Protein AF-A0AAD0X8E2-F1 (afdb_monomer)

Organism: NCBI:txid1032070

Solvent-accessible surface area (backbone atoms only — not comparable to full-atom values): 20842 Å² total; per-residue (Å²): 85,70,69,44,52,28,61,78,68,72,48,53,72,68,55,50,52,53,39,52,76,66,65,36,66,71,56,52,50,50,66,72,77,45,52,50,66,48,47,44,40,28,74,73,72,74,46,43,68,71,60,51,51,51,51,49,51,51,52,48,51,54,53,52,43,53,49,51,55,55,49,56,40,54,74,48,60,63,47,76,86,70,51,80,61,56,69,46,52,42,50,53,25,52,52,56,30,49,56,72,70,42,81,67,76,64,68,92,57,102,79,68,95,74,67,101,60,82,71,74,78,54,52,68,56,54,51,49,54,50,49,50,54,54,50,50,56,51,64,34,65,73,49,37,52,50,52,51,48,51,50,49,55,50,53,52,50,54,52,50,52,49,49,54,53,45,65,76,72,51,62,77,80,68,44,61,61,60,77,66,65,70,90,78,84,57,61,73,60,51,53,54,50,50,55,50,50,54,53,53,50,48,52,51,48,51,52,53,36,44,66,55,51,52,66,63,71,68,58,49,70,67,46,51,53,50,51,49,53,32,63,78,51,71,23,48,75,30,62,74,56,86,37,72,66,44,32,47,54,29,48,31,38,43,42,53,59,48,70,61,72,48,85,85,71,46,96,48,104,43,74,56,55,59,36,52,52,58,43,52,54,39,70,78,36,63,92,71,69,43,73,68,60,53,47,49,31,35,53,40,60,71,51,49,56,53,51,53,50,48,50,57,50,52,54,51,30,56,75,69,75,47,88,74,56,71,70,57,49,50,56,32,64,75,31,67,72,51,34,53,52,51,52,52,54,51,55,51,52,53,52,52,55,50,51,52,55,52,52,52,65,73,76,107

Sequence (364 aa):
MKENIKKILDISDKTYYNWKNQNRPIIELLHKYFTDSEIEEFLQTGEIINFEATNYIKNNFMKINKNKYIQSFKSTSSSLRSIYEEYIKDFYFYFLSNLKNKKNFFSSTDYEYESNLIEKYDFNKALSDYIFKNQEKEFEKGNFDKRLLYLKEKLEKEHTNFIEFTDENFSNEDNAKSKTDNFNFNEKKEKQNLIKEIIEHSQKQFEHIYNHLSFIQYWDNDMYFFINYLIKTDFELFINSNNDELLYH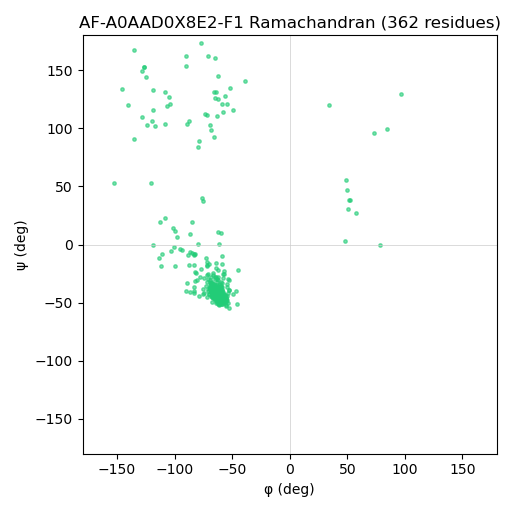AIGFLVYSNNNFKEEDILYDNKVSVVNEIYGYFSENKNEINKELIKEISLEFEKLDEFKNYKRISEYLKKINKELSKEEIYKIILEPKKLEKINKEIEEFERNKFGEKILENLIS

Radius of gyration: 31.62 Å; Cα contacts (8 Å, |Δi|>4): 230; chains: 1; bounding box: 94×58×85 Å

Foldseek 3Di:
DLVLLCVVVVHDPVVLVVCVVVVPVVNVCCVPPDDPVQSVCCVVPVDRVVVVVVVVVVVVLLVVLVVVVLVLQVVLPDFPVPDPPQLLVVLVLQVLLVCLVDPPCDDPDPDDPPDPDRPQDDPLVSLVVSLVVVLVVCVPPVNVVVVLVVVLVVVVVVLVVVLVVCVVPDDDPVNVVSVPDDDDDPSVVVSVVVNVVSVVVSVVSSVVSCSRPVCSVVDDVSNSVSSVVCSVVLNPCLLPVPDLSSVLVSLSNLLSNLPQDDCVNPPDNHSVVLSVLLSVVCVVVVVPRDSVVSNVCSNPVVVVVVVVLLVLLVVVCVVVVHDDDSVVSSVQVVDVVSSVVSVVVSVVVVVVVVVVVVVVVVVD

Secondary structure (DSSP, 8-state):
-HHHHHHHHT--HHHHHHHHHTT-HHHHHHHHH--HHHHHHHHHHSS-HHHHHHHHHHHHHHHHHHHHHHHHHHHTSS-GGG-S-HHHHHHHHHHHHHHHH-TTS--SSTT--S-SS-----HHHHHHHHHHHHHHHHHSHHHHHHHHHHHHHHHHHHHHHHHHHHHHHS-TTTHHHHTT------HHHHHHHHHHHHHHHHHHHHHHHHHHHGGGGG--HHHHHHHHHHHHTTTHHHHTTT-HHHHHHHHHHHHHHS----TTT-SSS-HHHHHHHHHHHHHH-GGG--HHHHHHHHH-THHHHHHHHHHHHHHHHHHTT----HHHHHHHHTSHHHHHHHHHHHHHHHHHHHHHHHHHHHH-

Structure (mmCIF, N/CA/C/O backbone):
data_AF-A0AAD0X8E2-F1
#
_entry.id   AF-A0AAD0X8E2-F1
#
loop_
_atom_site.group_PDB
_atom_site.id
_atom_site.type_symbol
_atom_site.label_atom_id
_atom_site.label_alt_id
_atom_site.label_comp_id
_atom_site.label_asym_id
_atom_site.label_entity_id
_atom_site.label_seq_id
_atom_site.pdbx_PDB_ins_code
_atom_site.Cartn_x
_atom_site.Cartn_y
_atom_site.Cartn_z
_atom_site.occupancy
_atom_site.B_iso_or_equiv
_atom_site.auth_seq_id
_atom_site.auth_comp_id
_atom_site.auth_asym_id
_atom_site.auth_atom_id
_atom_site.pdbx_PDB_model_num
ATOM 1 N N . MET A 1 1 ? -33.996 -1.695 36.736 1.00 85.38 1 MET A N 1
ATOM 2 C CA . MET A 1 1 ? -33.671 -0.908 35.525 1.00 85.38 1 MET A CA 1
ATOM 3 C C . MET A 1 1 ? -34.125 0.528 35.635 1.00 85.38 1 MET A C 1
ATOM 5 O O . MET A 1 1 ? -33.318 1.431 35.483 1.00 85.38 1 MET A O 1
ATOM 9 N N . LYS A 1 2 ? -35.402 0.767 35.961 1.00 92.69 2 LYS A N 1
ATOM 10 C CA . LYS A 1 2 ? -35.935 2.110 36.241 1.00 92.69 2 LYS A CA 1
ATOM 11 C C . LYS A 1 2 ? -35.051 2.947 37.177 1.00 92.69 2 LYS A C 1
ATOM 13 O O . LYS A 1 2 ? -34.734 4.076 36.828 1.00 92.69 2 LYS A O 1
ATOM 18 N N . GLU A 1 3 ? -34.663 2.414 38.337 1.00 93.94 3 GLU A N 1
ATOM 19 C CA . GLU A 1 3 ? -33.876 3.182 39.314 1.00 93.94 3 GLU A CA 1
ATOM 20 C C . GLU A 1 3 ? -32.482 3.544 38.799 1.00 93.94 3 GLU A C 1
ATOM 22 O O . GLU A 1 3 ? -32.038 4.672 38.985 1.00 93.94 3 GLU A O 1
ATOM 27 N N . ASN A 1 4 ? -31.828 2.640 38.074 1.00 95.31 4 ASN A N 1
ATOM 28 C CA . ASN A 1 4 ? -30.519 2.906 37.487 1.00 95.31 4 ASN A CA 1
ATOM 29 C C . ASN A 1 4 ? -30.617 3.901 36.314 1.00 95.31 4 ASN A C 1
ATOM 31 O O . ASN A 1 4 ? -29.830 4.838 36.240 1.00 95.31 4 ASN A O 1
ATOM 35 N N . ILE A 1 5 ? -31.660 3.819 35.478 1.00 94.44 5 ILE A N 1
ATOM 36 C CA . ILE A 1 5 ? -31.934 4.828 34.434 1.00 94.44 5 ILE A CA 1
ATOM 37 C C . ILE A 1 5 ? -32.225 6.209 35.041 1.00 94.44 5 ILE A C 1
ATOM 39 O O . ILE A 1 5 ? -31.816 7.233 34.501 1.00 94.44 5 ILE A O 1
ATOM 43 N N . LYS A 1 6 ? -32.936 6.273 36.168 1.00 95.56 6 LYS A N 1
ATOM 44 C CA . LYS A 1 6 ? -33.171 7.550 36.851 1.00 95.56 6 LYS A CA 1
ATOM 45 C C . LYS A 1 6 ? -31.876 8.179 37.343 1.00 95.56 6 LYS A C 1
ATOM 47 O O . LYS A 1 6 ? -31.720 9.384 37.200 1.00 95.56 6 LYS A O 1
ATOM 52 N N . LYS A 1 7 ? -30.975 7.368 37.903 1.00 94.88 7 LYS A N 1
ATOM 53 C CA . LYS A 1 7 ? -29.659 7.820 38.368 1.00 94.88 7 LYS A CA 1
ATOM 54 C C . LYS A 1 7 ? -28.787 8.296 37.207 1.00 94.88 7 LYS A C 1
ATOM 56 O O . LYS A 1 7 ? -28.197 9.359 37.316 1.00 94.88 7 LYS A O 1
ATOM 61 N N . ILE A 1 8 ? -28.748 7.558 36.092 1.00 94.44 8 ILE A N 1
ATOM 62 C CA . ILE A 1 8 ? -27.891 7.915 34.948 1.00 94.44 8 ILE A CA 1
ATOM 63 C C . ILE A 1 8 ? -28.361 9.187 34.229 1.00 94.44 8 ILE A C 1
ATOM 65 O O . ILE A 1 8 ? -27.545 9.935 33.705 1.00 94.44 8 ILE A O 1
ATOM 69 N N . LEU A 1 9 ? -29.674 9.443 34.210 1.00 94.00 9 LEU A N 1
ATOM 70 C CA . LEU A 1 9 ? -30.264 10.628 33.578 1.00 94.00 9 LEU A CA 1
ATOM 71 C C . LEU A 1 9 ? -30.508 11.784 34.559 1.00 94.00 9 LEU A C 1
ATOM 73 O O . LEU A 1 9 ? -30.970 12.836 34.126 1.00 94.00 9 LEU A O 1
ATOM 77 N N . ASP A 1 10 ? -30.252 11.574 35.852 1.00 94.62 10 ASP A N 1
ATOM 78 C CA . ASP A 1 10 ? -30.587 12.486 36.952 1.00 94.62 10 ASP A CA 1
ATOM 79 C C . ASP A 1 10 ? -32.048 12.986 36.907 1.00 94.62 10 ASP A C 1
ATOM 81 O O . ASP A 1 10 ? -32.352 14.178 36.837 1.00 94.62 10 ASP A O 1
ATOM 85 N N . ILE A 1 11 ? -33.000 12.042 36.887 1.00 96.19 11 ILE A N 1
ATOM 86 C CA . ILE A 1 11 ? -34.436 12.342 36.771 1.00 96.19 11 ILE A CA 1
ATOM 87 C C . ILE A 1 11 ? -35.296 11.714 37.872 1.00 96.19 11 ILE A C 1
ATOM 89 O O . ILE A 1 11 ? -35.030 10.634 38.401 1.00 96.19 11 ILE A O 1
ATOM 93 N N . SER A 1 12 ? -36.423 12.371 38.161 1.00 95.69 12 SER A N 1
ATOM 94 C CA . SER A 1 12 ? -37.443 11.859 39.082 1.00 95.69 12 SER A CA 1
ATOM 95 C C . SER A 1 12 ? -38.226 10.668 38.508 1.00 95.69 12 SER A C 1
ATOM 97 O O . SER A 1 12 ? -38.310 10.476 37.293 1.00 95.69 12 SER A O 1
ATOM 99 N N . ASP A 1 13 ? -38.907 9.917 39.381 1.00 94.25 13 ASP A N 1
ATOM 100 C CA . ASP A 1 13 ? -39.837 8.849 38.980 1.00 94.25 13 ASP A CA 1
ATOM 101 C C . ASP A 1 13 ? -40.909 9.332 38.011 1.00 94.25 13 ASP A C 1
ATOM 103 O O . ASP A 1 13 ? -41.197 8.690 37.001 1.00 94.25 13 ASP A O 1
ATOM 107 N N . LYS A 1 14 ? -41.482 10.498 38.312 1.00 95.31 14 LYS A N 1
ATOM 108 C CA . LYS A 1 14 ? -42.532 11.104 37.498 1.00 95.31 14 LYS A CA 1
ATOM 109 C C . LYS A 1 14 ? -42.013 11.424 36.099 1.00 95.31 14 LYS A C 1
ATOM 111 O O . LYS A 1 14 ? -42.693 11.149 35.114 1.00 95.31 14 LYS A O 1
ATOM 116 N N . THR A 1 15 ? -40.796 11.960 36.012 1.00 95.50 15 THR A N 1
ATOM 117 C CA . THR A 1 15 ? -40.138 12.254 34.736 1.00 95.50 15 THR A CA 1
ATOM 118 C C . THR A 1 15 ? -39.873 10.973 33.950 1.00 95.50 15 THR A C 1
ATOM 120 O O . THR A 1 15 ? -40.217 10.921 32.772 1.00 95.50 15 THR A O 1
ATOM 123 N N . TYR A 1 16 ? -39.359 9.921 34.597 1.00 96.50 16 TYR A N 1
ATOM 124 C CA . TYR A 1 16 ? -39.133 8.625 33.954 1.00 96.50 16 TYR A CA 1
ATOM 125 C C . TYR A 1 16 ? -40.420 8.051 33.346 1.00 96.50 16 TYR A C 1
ATOM 127 O O . TYR A 1 16 ? -40.430 7.695 32.169 1.00 96.50 16 TYR A O 1
ATOM 135 N N . TYR A 1 17 ? -41.520 7.993 34.107 1.00 95.75 17 TYR A N 1
ATOM 136 C CA . TYR A 1 17 ? -42.788 7.461 33.595 1.00 95.75 17 TYR A CA 1
ATOM 137 C C . TYR A 1 17 ? -43.373 8.325 32.480 1.00 95.75 17 TYR A C 1
ATOM 139 O O . TYR A 1 17 ? -43.839 7.785 31.481 1.00 95.75 17 TYR A O 1
ATOM 147 N N . ASN A 1 18 ? -43.296 9.653 32.599 1.00 95.94 18 ASN A N 1
ATOM 148 C CA . ASN A 1 18 ? -43.724 10.550 31.528 1.00 95.94 18 ASN A CA 1
ATOM 149 C C . ASN A 1 18 ? -42.919 10.313 30.247 1.00 95.94 18 ASN A C 1
ATOM 151 O O . ASN A 1 18 ? -43.501 10.209 29.173 1.00 95.94 18 ASN A O 1
ATOM 155 N N . TRP A 1 19 ? -41.593 10.200 30.347 1.00 96.56 19 TRP A N 1
ATOM 156 C CA . TRP A 1 19 ? -40.728 9.978 29.188 1.00 96.56 19 TRP A CA 1
ATOM 157 C C . TRP A 1 19 ? -40.913 8.592 28.581 1.00 96.56 19 TRP A C 1
ATOM 159 O O . TRP A 1 19 ? -40.909 8.459 27.359 1.00 96.56 19 TRP A O 1
ATOM 169 N N . LYS A 1 20 ? -41.130 7.579 29.422 1.00 94.19 20 LYS A N 1
ATOM 170 C CA . LYS A 1 20 ? -41.466 6.227 28.983 1.00 94.19 20 LYS A CA 1
ATOM 171 C C . LYS A 1 20 ? -42.802 6.202 28.236 1.00 94.19 20 LYS A C 1
ATOM 173 O O . LYS A 1 20 ? -42.860 5.653 27.148 1.00 94.19 20 LYS A O 1
ATOM 178 N N . ASN A 1 21 ? -43.842 6.848 28.766 1.00 95.00 21 ASN A N 1
ATOM 179 C CA . ASN A 1 21 ? -45.165 6.913 28.129 1.00 95.00 21 ASN A CA 1
ATOM 180 C C . ASN A 1 21 ? -45.165 7.748 26.839 1.00 95.00 21 ASN A C 1
ATOM 182 O O . ASN A 1 21 ? -45.975 7.515 25.950 1.00 95.00 21 ASN A O 1
ATOM 186 N N . GLN A 1 22 ? -44.258 8.721 26.739 1.00 95.19 22 GLN A N 1
ATOM 187 C CA . GLN A 1 22 ? -44.016 9.501 25.524 1.00 95.19 22 GLN A CA 1
ATOM 188 C C . GLN A 1 22 ? -43.137 8.766 24.499 1.00 95.19 22 GLN A C 1
ATOM 190 O O . GLN A 1 22 ? -42.832 9.357 23.467 1.00 95.19 22 GLN A O 1
ATOM 195 N N . ASN A 1 23 ? -42.693 7.532 24.776 1.00 92.31 23 ASN A N 1
ATOM 196 C CA . ASN A 1 23 ? -41.741 6.782 23.950 1.00 92.31 23 ASN A CA 1
ATOM 197 C C . ASN A 1 23 ? -40.501 7.610 23.588 1.00 92.31 23 ASN A C 1
ATOM 199 O O . ASN A 1 23 ? -40.092 7.689 22.430 1.00 92.31 23 ASN A O 1
ATOM 203 N N . ARG A 1 24 ? -39.909 8.295 24.575 1.00 93.38 24 ARG A N 1
ATOM 204 C CA . ARG A 1 24 ? -38.705 9.082 24.305 1.00 93.38 24 ARG A CA 1
ATOM 205 C C . ARG A 1 24 ? -37.554 8.160 23.885 1.00 93.38 24 ARG A C 1
ATOM 207 O O . ARG A 1 24 ? -37.251 7.231 24.640 1.00 93.38 24 ARG A O 1
ATOM 214 N N . PRO A 1 25 ? -36.843 8.467 22.780 1.00 96.00 25 PRO A N 1
ATOM 215 C CA . PRO A 1 25 ? -35.802 7.593 22.237 1.00 96.00 25 PRO A CA 1
ATOM 216 C C . PRO A 1 25 ? -34.718 7.205 23.242 1.00 96.00 25 PRO A C 1
ATOM 218 O O . PRO A 1 25 ? -34.230 6.085 23.212 1.00 96.00 25 PRO A O 1
ATOM 221 N N . ILE A 1 26 ? -34.368 8.098 24.173 1.00 94.31 26 ILE A N 1
ATOM 222 C CA . ILE A 1 26 ? -33.344 7.816 25.187 1.00 94.31 26 ILE A CA 1
ATOM 223 C C . ILE A 1 26 ? -33.760 6.707 26.165 1.00 94.31 26 ILE A C 1
ATOM 225 O O . ILE A 1 26 ? -32.934 5.889 26.554 1.00 94.31 26 ILE A O 1
ATOM 229 N N . ILE A 1 27 ? -35.043 6.644 26.540 1.00 94.62 27 ILE A N 1
ATOM 230 C CA . ILE A 1 27 ? -35.550 5.591 27.428 1.00 94.62 27 ILE A CA 1
ATOM 231 C C . ILE A 1 27 ? -35.560 4.261 26.677 1.00 94.62 27 ILE A C 1
ATOM 233 O O . ILE A 1 27 ? -35.142 3.246 27.226 1.00 94.62 27 ILE A O 1
ATOM 237 N N . GLU A 1 28 ? -36.000 4.273 25.420 1.00 93.38 28 GLU A N 1
ATOM 238 C CA . GLU A 1 28 ? -36.018 3.081 24.573 1.00 93.38 28 GLU A CA 1
ATOM 239 C C . GLU A 1 28 ? -34.605 2.551 24.295 1.00 93.38 28 GLU A C 1
ATOM 241 O O . GLU A 1 28 ? -34.368 1.357 24.447 1.00 93.38 28 GLU A O 1
ATOM 246 N N . LEU A 1 29 ? -33.651 3.434 23.984 1.00 95.25 29 LEU A N 1
ATOM 247 C CA . LEU A 1 29 ? -32.241 3.096 23.788 1.00 95.25 29 LEU A CA 1
ATOM 248 C C . LEU A 1 29 ? -31.662 2.387 25.017 1.00 95.25 29 LEU A C 1
ATOM 250 O O . LEU A 1 29 ? -31.057 1.326 24.873 1.00 95.25 29 LEU A O 1
ATOM 254 N N . LEU A 1 30 ? -31.890 2.934 26.217 1.00 95.00 30 LEU A N 1
ATOM 255 C CA . LEU A 1 30 ? -31.380 2.350 27.458 1.00 95.00 30 LEU A CA 1
ATOM 256 C C . LEU A 1 30 ? -31.988 0.971 27.736 1.00 95.00 30 LEU A C 1
ATOM 258 O O . LEU A 1 30 ? -31.253 0.062 28.090 1.00 95.00 30 LEU A O 1
ATOM 262 N N . HIS A 1 31 ? -33.297 0.788 27.529 1.00 92.06 31 HIS A N 1
ATOM 263 C CA . HIS A 1 31 ? -33.949 -0.523 27.697 1.00 92.06 31 HIS A CA 1
ATOM 264 C C . HIS A 1 31 ? -33.554 -1.551 26.636 1.00 92.06 31 HIS A C 1
ATOM 266 O O . HIS A 1 31 ? -33.590 -2.746 26.914 1.00 92.06 31 HIS A O 1
ATOM 272 N N . LYS A 1 32 ? -33.239 -1.110 25.415 1.00 93.75 32 LYS A N 1
ATOM 273 C CA . LYS A 1 32 ? -32.981 -2.004 24.281 1.00 93.75 32 LYS A CA 1
ATOM 274 C C . LYS A 1 32 ? -31.552 -2.537 24.246 1.00 93.75 32 LYS A C 1
ATOM 276 O O . LYS A 1 32 ? -31.359 -3.675 23.832 1.00 93.75 32 LYS A O 1
ATOM 281 N N . TYR A 1 33 ? -30.573 -1.718 24.627 1.00 92.19 33 TYR A N 1
ATOM 282 C CA . TYR A 1 33 ? -29.152 -2.035 24.433 1.00 92.19 33 TYR A CA 1
ATOM 283 C C . TYR A 1 33 ? -28.380 -2.311 25.719 1.00 92.19 33 TYR A C 1
ATOM 285 O O . TYR A 1 33 ? -27.234 -2.740 25.634 1.00 92.19 33 TYR A O 1
ATOM 293 N N . PHE A 1 34 ? -28.984 -2.082 26.882 1.00 93.56 34 PHE A N 1
ATOM 294 C CA . PHE A 1 34 ? -28.326 -2.295 28.164 1.00 93.56 34 PHE A CA 1
ATOM 295 C C . PHE A 1 34 ? -29.197 -3.161 29.060 1.00 93.56 34 PHE A C 1
ATOM 297 O O . PHE A 1 34 ? -30.425 -3.122 29.007 1.00 93.56 34 PHE A O 1
ATOM 304 N N . THR A 1 35 ? -28.559 -3.937 29.915 1.00 94.00 35 THR A N 1
ATOM 305 C CA . THR A 1 35 ? -29.206 -4.623 31.028 1.00 94.00 35 THR A CA 1
ATOM 306 C C . THR A 1 35 ? -29.189 -3.743 32.274 1.00 94.00 35 THR A C 1
ATOM 308 O O . THR A 1 35 ? -28.427 -2.784 32.388 1.00 94.00 35 THR A O 1
ATOM 311 N N . ASP A 1 36 ? -30.038 -4.065 33.249 1.00 93.31 36 ASP A N 1
ATOM 312 C CA . ASP A 1 36 ? -30.049 -3.345 34.525 1.00 93.31 36 ASP A CA 1
ATOM 313 C C . ASP A 1 36 ? -28.700 -3.406 35.252 1.00 93.31 36 ASP A C 1
ATOM 315 O O . ASP A 1 36 ? -28.261 -2.398 35.804 1.00 93.31 36 ASP A O 1
ATOM 319 N N . SER A 1 37 ? -28.044 -4.570 35.205 1.00 92.94 37 SER A N 1
ATOM 320 C CA . SER A 1 37 ? -26.725 -4.795 35.794 1.00 92.94 37 SER A CA 1
ATOM 321 C C . SER A 1 37 ? -25.637 -3.974 35.112 1.00 92.94 37 SER A C 1
ATOM 323 O O . SER A 1 37 ? -24.789 -3.440 35.807 1.00 92.94 37 SER A O 1
ATOM 325 N N . GLU A 1 38 ? -25.678 -3.812 33.787 1.00 92.81 38 GLU A N 1
ATOM 326 C CA . GLU A 1 38 ? -24.683 -3.008 33.057 1.00 92.81 38 GLU A CA 1
ATOM 327 C C . GLU A 1 38 ? -24.830 -1.510 33.359 1.00 92.81 38 GLU A C 1
ATOM 329 O O . GLU A 1 38 ? -23.838 -0.802 33.501 1.00 92.81 38 GLU A O 1
ATOM 334 N N . ILE A 1 39 ? -26.062 -1.008 33.519 1.00 94.44 39 ILE A N 1
ATOM 335 C CA . ILE A 1 39 ? -26.275 0.386 33.944 1.00 94.44 39 ILE A CA 1
ATOM 336 C C . ILE A 1 39 ? -25.813 0.574 35.395 1.00 94.44 39 ILE A C 1
ATOM 338 O O . ILE A 1 39 ? -25.222 1.600 35.725 1.00 94.44 39 ILE A O 1
ATOM 342 N N . GLU A 1 40 ? -26.079 -0.395 36.274 1.00 94.94 40 GLU A N 1
ATOM 343 C CA . GLU A 1 40 ? -25.600 -0.354 37.658 1.00 94.94 40 GLU A CA 1
ATOM 344 C C . GLU A 1 40 ? -24.072 -0.358 37.739 1.00 94.94 40 GLU A C 1
ATOM 346 O O . GLU A 1 40 ? -23.489 0.456 38.451 1.00 94.94 40 GLU A O 1
ATOM 351 N N . GLU A 1 41 ? -23.437 -1.238 36.977 1.00 93.44 41 GLU A N 1
ATOM 352 C CA . GLU A 1 41 ? -21.991 -1.355 36.866 1.00 93.44 41 GLU A CA 1
ATOM 353 C C . GLU A 1 41 ? -21.356 -0.054 36.365 1.00 93.44 41 GLU A C 1
ATOM 355 O O . GLU A 1 41 ? -20.426 0.452 36.997 1.00 93.44 41 GLU A O 1
ATOM 360 N N . PHE A 1 42 ? -21.914 0.543 35.307 1.00 94.38 42 PHE A N 1
ATOM 361 C CA . PHE A 1 42 ? -21.456 1.830 34.786 1.00 94.38 42 PHE A CA 1
ATOM 362 C C . PHE A 1 42 ? -21.575 2.948 35.824 1.00 94.38 42 PHE A C 1
ATOM 364 O O . PHE A 1 42 ? -20.662 3.754 35.981 1.00 94.38 42 PHE A O 1
ATOM 371 N N . LEU A 1 43 ? -22.674 2.988 36.583 1.00 93.38 43 LEU A N 1
ATOM 372 C CA . LEU A 1 43 ? -22.857 3.969 37.657 1.00 93.38 43 LEU A CA 1
ATOM 373 C C . LEU A 1 43 ? -21.854 3.791 38.808 1.00 93.38 43 LEU A C 1
ATOM 375 O O . LEU A 1 43 ? -21.540 4.769 39.484 1.00 93.38 43 LEU A O 1
ATOM 379 N N . GLN A 1 44 ? -21.388 2.566 39.062 1.00 94.25 44 GLN A N 1
ATOM 380 C CA . GLN A 1 44 ? -20.448 2.261 40.146 1.00 94.25 44 GLN A CA 1
ATOM 381 C C . GLN A 1 44 ? -18.985 2.451 39.739 1.00 94.25 44 GLN A C 1
ATOM 383 O O . GLN A 1 44 ? -18.185 2.936 40.538 1.00 94.25 44 GLN A O 1
ATOM 388 N N . THR A 1 45 ? -18.631 2.041 38.523 1.00 91.19 45 THR A N 1
ATOM 389 C CA . THR A 1 45 ? -17.235 1.916 38.079 1.00 91.19 45 THR A CA 1
ATOM 390 C C . THR A 1 45 ? -16.847 2.936 37.012 1.00 91.19 45 THR A C 1
ATOM 392 O O . THR A 1 45 ? -15.664 3.198 36.827 1.00 91.19 45 THR A O 1
ATOM 395 N N . GLY A 1 46 ? -17.827 3.541 36.334 1.00 89.00 46 GLY A N 1
ATOM 396 C CA . GLY A 1 46 ? -17.612 4.347 35.132 1.00 89.00 46 GLY A CA 1
ATOM 397 C C . GLY A 1 46 ? -17.405 3.521 33.857 1.00 89.00 46 GLY A C 1
ATOM 398 O O . GLY A 1 46 ? -17.241 4.105 32.789 1.00 89.00 46 GLY A O 1
ATOM 399 N N . GLU A 1 47 ? -17.435 2.189 33.946 1.00 87.31 47 GLU A N 1
ATOM 400 C CA . GLU A 1 47 ? -17.158 1.253 32.854 1.00 87.31 47 GLU A CA 1
ATOM 401 C C . GLU A 1 47 ? -18.205 0.127 32.822 1.00 87.31 47 GLU A C 1
ATOM 403 O O . GLU A 1 47 ? -19.003 -0.038 33.743 1.00 87.31 47 GLU A O 1
ATOM 408 N N . ILE A 1 48 ? -18.228 -0.648 31.736 1.00 88.38 48 ILE A N 1
ATOM 409 C CA . ILE A 1 48 ? -19.047 -1.863 31.625 1.00 88.38 48 ILE A CA 1
ATOM 410 C C . ILE A 1 48 ? -18.116 -2.991 31.187 1.00 88.38 48 ILE A C 1
ATOM 412 O O . ILE A 1 48 ? -17.665 -3.003 30.037 1.00 88.38 48 ILE A O 1
ATOM 416 N N . ILE A 1 49 ? -17.837 -3.952 32.073 1.00 82.88 49 ILE A N 1
ATOM 417 C CA . ILE A 1 49 ? -16.822 -5.000 31.882 1.00 82.88 49 ILE A CA 1
ATOM 418 C C . ILE A 1 49 ? -17.047 -5.774 30.585 1.00 82.88 49 ILE A C 1
ATOM 420 O O . ILE A 1 49 ? -16.077 -6.118 29.920 1.00 82.88 49 ILE A O 1
ATOM 424 N N . ASN A 1 50 ? -18.292 -6.029 30.173 1.00 78.25 50 ASN A N 1
ATOM 425 C CA . ASN A 1 50 ? -18.564 -6.716 28.905 1.00 78.25 50 ASN A CA 1
ATOM 426 C C . ASN A 1 50 ? -18.084 -5.915 27.681 1.00 78.25 50 ASN A C 1
ATOM 428 O O . ASN A 1 50 ? -17.507 -6.488 26.748 1.00 78.25 50 ASN A O 1
ATOM 432 N N . PHE A 1 51 ? -18.290 -4.595 27.676 1.00 80.19 51 PHE A N 1
ATOM 433 C CA . PHE A 1 51 ? -17.793 -3.732 26.603 1.00 80.19 51 PHE A CA 1
ATOM 434 C C . PHE A 1 51 ? -16.272 -3.593 26.673 1.00 80.19 51 PHE A C 1
ATOM 436 O O . PHE A 1 51 ? -15.611 -3.703 25.637 1.00 80.19 51 PHE A O 1
ATOM 443 N N . GLU A 1 52 ? -15.705 -3.478 27.874 1.00 79.88 52 GLU A N 1
ATOM 444 C CA . GLU A 1 52 ? -14.253 -3.428 28.064 1.00 79.88 52 GLU A CA 1
ATOM 445 C C . GLU A 1 52 ? -13.565 -4.733 27.651 1.00 79.88 52 GLU A C 1
ATOM 447 O O . GLU A 1 52 ? -12.566 -4.715 26.933 1.00 79.88 52 GLU A O 1
ATOM 452 N N . ALA A 1 53 ? -14.138 -5.885 27.998 1.00 77.19 53 ALA A N 1
ATOM 453 C CA . ALA A 1 53 ? -13.656 -7.197 27.583 1.00 77.19 53 ALA A CA 1
ATOM 454 C C . ALA A 1 53 ? -13.719 -7.359 26.058 1.00 77.19 53 ALA A C 1
ATOM 456 O O . ALA A 1 53 ? -12.777 -7.866 25.449 1.00 77.19 53 ALA A O 1
ATOM 457 N N . THR A 1 54 ? -14.787 -6.879 25.417 1.00 76.81 54 THR A N 1
ATOM 458 C CA . THR A 1 54 ? -14.923 -6.917 23.953 1.00 76.81 54 THR A CA 1
ATOM 459 C C . THR A 1 54 ? -13.876 -6.032 23.271 1.00 76.81 54 THR A C 1
ATOM 461 O O . THR A 1 54 ? -13.206 -6.470 22.330 1.00 76.81 54 THR A O 1
ATOM 464 N N . ASN A 1 55 ? -13.672 -4.810 23.773 1.00 79.56 55 ASN A N 1
ATOM 465 C CA . ASN A 1 55 ? -12.624 -3.906 23.298 1.00 79.56 55 ASN A CA 1
ATOM 466 C C . ASN A 1 55 ? -11.233 -4.511 23.501 1.00 79.56 55 ASN A C 1
ATOM 468 O O . ASN A 1 55 ? -10.400 -4.473 22.594 1.00 79.56 55 ASN A O 1
ATOM 472 N N . TYR A 1 56 ? -10.995 -5.126 24.657 1.00 79.00 56 TYR A N 1
ATOM 473 C CA . TYR A 1 56 ? -9.755 -5.818 24.977 1.00 79.00 56 TYR A CA 1
ATOM 474 C C . TYR A 1 56 ? -9.479 -6.971 24.007 1.00 79.00 56 TYR A C 1
ATOM 476 O O . TYR A 1 56 ? -8.381 -7.053 23.455 1.00 79.00 56 TYR A O 1
ATOM 484 N N . ILE A 1 57 ? -10.475 -7.818 23.722 1.00 80.75 57 ILE A N 1
ATOM 485 C CA . ILE A 1 57 ? -10.359 -8.919 22.753 1.00 80.75 57 ILE A CA 1
ATOM 486 C C . ILE A 1 57 ? -10.035 -8.374 21.361 1.00 80.75 57 ILE A C 1
ATOM 488 O O . ILE A 1 57 ? -9.093 -8.850 20.726 1.00 80.75 57 ILE A O 1
ATOM 492 N N . LYS A 1 58 ? -10.758 -7.346 20.897 1.00 83.56 58 LYS A N 1
ATOM 493 C CA . LYS A 1 58 ? -10.512 -6.720 19.590 1.00 83.56 58 LYS A CA 1
ATOM 494 C C . LYS A 1 58 ? -9.106 -6.125 19.509 1.00 83.56 58 LYS A C 1
ATOM 496 O O . LYS A 1 58 ? -8.387 -6.379 18.545 1.00 83.56 58 LYS A O 1
ATOM 501 N N . ASN A 1 59 ? -8.683 -5.378 20.525 1.00 85.25 59 ASN A N 1
ATOM 502 C CA . ASN A 1 59 ? -7.357 -4.766 20.578 1.00 85.25 59 ASN A CA 1
ATOM 503 C C . ASN A 1 59 ? -6.247 -5.821 20.616 1.00 85.25 59 ASN A C 1
ATOM 505 O O . ASN A 1 59 ? -5.245 -5.689 19.908 1.00 85.25 59 ASN A O 1
ATOM 509 N N . ASN A 1 60 ? -6.438 -6.900 21.377 1.00 88.50 60 ASN A N 1
ATOM 510 C CA . ASN A 1 60 ? -5.519 -8.031 21.397 1.00 88.50 60 ASN A CA 1
ATOM 511 C C . ASN A 1 60 ? -5.444 -8.729 20.041 1.00 88.50 60 ASN A C 1
ATOM 513 O O . ASN A 1 60 ? -4.339 -8.967 19.557 1.00 88.50 60 ASN A O 1
ATOM 517 N N . PHE A 1 61 ? -6.583 -8.997 19.399 1.00 90.81 61 PHE A N 1
ATOM 518 C CA . PHE A 1 61 ? -6.633 -9.565 18.053 1.00 90.81 61 PHE A CA 1
ATOM 519 C C . PHE A 1 61 ? -5.857 -8.695 17.055 1.00 90.81 61 PHE A C 1
ATOM 521 O O . PHE A 1 61 ? -4.986 -9.197 16.343 1.00 90.81 61 PHE A O 1
ATOM 528 N N . MET A 1 62 ? -6.100 -7.378 17.050 1.00 91.56 62 MET A N 1
ATOM 529 C CA . MET A 1 62 ? -5.391 -6.440 16.172 1.00 91.56 62 MET A CA 1
ATOM 530 C C . MET A 1 62 ? -3.887 -6.428 16.448 1.00 91.56 62 MET A C 1
ATOM 532 O O . MET A 1 62 ? -3.084 -6.471 15.519 1.00 91.56 62 MET A O 1
ATOM 536 N N . LYS A 1 63 ? -3.481 -6.403 17.722 1.00 91.75 63 LYS A N 1
ATOM 537 C CA . LYS A 1 63 ? -2.069 -6.384 18.123 1.00 91.75 63 LYS A CA 1
ATOM 538 C C . LYS A 1 63 ? -1.344 -7.675 17.739 1.00 91.75 63 LYS A C 1
ATOM 540 O O . LYS A 1 63 ? -0.239 -7.610 17.202 1.00 91.75 63 LYS A O 1
ATOM 545 N N . ILE A 1 64 ? -1.949 -8.832 18.006 1.00 94.00 64 ILE A N 1
ATOM 546 C CA . ILE A 1 64 ? -1.374 -10.146 17.693 1.00 94.00 64 ILE A CA 1
ATOM 547 C C . ILE A 1 64 ? -1.198 -10.289 16.183 1.00 94.00 64 ILE A C 1
ATOM 549 O O . ILE A 1 64 ? -0.093 -10.589 15.732 1.00 94.00 64 ILE A O 1
ATOM 553 N N . ASN A 1 65 ? -2.242 -10.018 15.398 1.00 94.75 65 ASN A N 1
ATOM 554 C CA . ASN A 1 65 ? -2.178 -10.204 13.949 1.00 94.75 65 ASN A CA 1
ATOM 555 C C . ASN A 1 65 ? -1.305 -9.150 13.254 1.00 94.75 65 ASN A C 1
ATOM 557 O O . ASN A 1 65 ? -0.566 -9.492 12.336 1.00 94.75 65 ASN A O 1
ATOM 561 N N . LYS A 1 66 ? -1.246 -7.911 13.761 1.00 94.44 66 LYS A N 1
ATOM 562 C CA . LYS A 1 66 ? -0.239 -6.924 13.332 1.00 94.44 66 LYS A CA 1
ATOM 563 C C . LYS A 1 66 ? 1.189 -7.432 13.551 1.00 94.44 66 LYS A C 1
ATOM 565 O O . LYS A 1 66 ? 2.040 -7.269 12.681 1.00 94.44 66 LYS A O 1
ATOM 570 N N . ASN A 1 67 ? 1.468 -8.052 14.696 1.00 92.25 67 ASN A N 1
ATOM 571 C CA . ASN A 1 67 ? 2.793 -8.607 14.970 1.00 92.25 67 ASN A CA 1
ATOM 572 C C . ASN A 1 67 ? 3.101 -9.813 14.077 1.00 92.25 67 ASN A C 1
ATOM 574 O O . ASN A 1 67 ? 4.196 -9.861 13.520 1.00 92.25 67 ASN A O 1
ATOM 578 N N . LYS A 1 68 ? 2.144 -10.738 13.900 1.00 92.81 68 LYS A N 1
ATOM 579 C CA . LYS A 1 68 ? 2.268 -11.866 12.961 1.00 92.81 68 LYS A CA 1
ATOM 580 C C . LYS A 1 68 ? 2.585 -11.365 11.550 1.00 92.81 68 LYS A C 1
ATOM 582 O O . LYS A 1 68 ? 3.562 -11.811 10.961 1.00 92.81 68 LYS A O 1
ATOM 587 N N . TYR A 1 69 ? 1.827 -10.379 11.064 1.00 93.06 69 TYR A N 1
ATOM 588 C CA . TYR A 1 69 ? 2.037 -9.739 9.767 1.00 93.06 69 TYR A CA 1
ATOM 589 C C . TYR A 1 69 ? 3.477 -9.241 9.599 1.00 93.06 69 TYR A C 1
ATOM 591 O O . TYR A 1 69 ? 4.163 -9.638 8.664 1.00 93.06 69 TYR A O 1
ATOM 599 N N . ILE A 1 70 ? 3.972 -8.417 10.532 1.00 90.50 70 ILE A N 1
ATOM 600 C CA . ILE A 1 70 ? 5.339 -7.868 10.473 1.00 90.50 70 ILE A CA 1
ATOM 601 C C . ILE A 1 70 ? 6.386 -8.985 10.529 1.00 90.50 70 ILE A C 1
ATOM 603 O O . ILE A 1 70 ? 7.411 -8.916 9.852 1.00 90.50 70 ILE A O 1
ATOM 607 N N . GLN A 1 71 ? 6.158 -10.003 11.361 1.00 89.06 71 GLN A N 1
ATOM 608 C CA . GLN A 1 71 ? 7.068 -11.139 11.488 1.00 89.06 71 GLN A CA 1
ATOM 609 C C . GLN A 1 71 ? 7.174 -11.935 10.189 1.00 89.06 71 GLN A C 1
ATOM 611 O O . GLN A 1 71 ? 8.276 -12.379 9.869 1.00 89.06 71 GLN A O 1
ATOM 616 N N . SER A 1 72 ? 6.089 -12.049 9.415 1.00 88.69 72 SER A N 1
ATOM 617 C CA . SER A 1 72 ? 6.126 -12.704 8.107 1.00 88.69 72 SER A CA 1
ATOM 618 C C . SER A 1 72 ? 7.179 -12.073 7.187 1.00 88.69 72 SER A C 1
ATOM 620 O O . SER A 1 72 ? 8.033 -12.792 6.677 1.00 88.69 72 SER A O 1
ATOM 622 N N . PHE A 1 73 ? 7.233 -10.738 7.097 1.00 86.25 73 PHE A N 1
ATOM 623 C CA . PHE A 1 73 ? 8.246 -10.025 6.297 1.00 86.25 73 PHE A CA 1
ATOM 624 C C . PHE A 1 73 ? 9.657 -10.088 6.888 1.00 86.25 73 PHE A C 1
ATOM 626 O O . PHE A 1 73 ? 10.638 -10.038 6.160 1.00 86.25 73 PHE A O 1
ATOM 633 N N . LYS A 1 74 ? 9.807 -10.195 8.213 1.00 79.25 74 LYS A N 1
ATOM 634 C CA . LYS A 1 74 ? 11.141 -10.302 8.832 1.00 79.25 74 LYS A CA 1
ATOM 635 C C . LYS A 1 74 ? 11.808 -11.654 8.579 1.00 79.25 74 LYS A C 1
ATOM 637 O O . LYS A 1 74 ? 13.032 -11.732 8.619 1.00 79.25 74 LYS A O 1
ATOM 642 N N . SER A 1 75 ? 11.018 -12.704 8.363 1.00 68.06 75 SER A N 1
ATOM 643 C CA . SER A 1 75 ? 11.511 -14.078 8.232 1.00 68.06 75 SER A CA 1
ATOM 644 C C . SER A 1 75 ? 12.150 -14.398 6.873 1.00 68.06 75 SER A C 1
ATOM 646 O O . SER A 1 75 ? 12.961 -15.317 6.803 1.00 68.06 75 SER A O 1
ATOM 648 N N . THR A 1 76 ? 11.846 -13.632 5.819 1.00 62.03 76 THR A N 1
ATOM 649 C CA . THR A 1 76 ? 12.227 -13.942 4.426 1.00 62.03 76 THR A CA 1
ATOM 650 C C . THR A 1 76 ? 13.242 -12.981 3.801 1.00 62.03 76 THR A C 1
ATOM 652 O O . THR A 1 76 ? 13.407 -13.018 2.585 1.00 62.03 76 THR A O 1
ATOM 655 N N . SER A 1 77 ? 13.982 -12.217 4.620 1.00 54.16 77 SER A N 1
ATOM 656 C CA . SER A 1 77 ? 14.816 -11.032 4.308 1.00 54.16 77 SER A CA 1
ATOM 657 C C . SER A 1 77 ? 14.081 -9.709 4.571 1.00 54.16 77 SER A C 1
ATOM 659 O O . SER A 1 77 ? 12.917 -9.545 4.233 1.00 54.16 77 SER A O 1
ATOM 661 N N . SER A 1 78 ? 14.745 -8.821 5.320 1.00 66.44 78 SER A N 1
ATOM 662 C CA . SER A 1 78 ? 14.224 -7.595 5.950 1.00 66.44 78 SER A CA 1
ATOM 663 C C . SER A 1 78 ? 13.223 -6.811 5.099 1.00 66.44 78 SER A C 1
ATOM 665 O O . SER A 1 78 ? 13.480 -6.648 3.919 1.00 66.44 78 SER A O 1
ATOM 667 N N . SER A 1 79 ? 12.175 -6.274 5.745 1.00 81.56 79 SER A N 1
ATOM 668 C CA . SER A 1 79 ? 11.267 -5.180 5.328 1.00 81.56 79 SER A CA 1
ATOM 669 C C . SER A 1 79 ? 10.958 -5.081 3.818 1.00 81.56 79 SER A C 1
ATOM 671 O O . SER A 1 79 ? 11.847 -4.837 3.009 1.00 81.56 79 SER A O 1
ATOM 673 N N . LEU A 1 80 ? 9.686 -5.185 3.419 1.00 90.12 80 LEU A N 1
ATOM 674 C CA . LEU A 1 80 ? 9.244 -4.979 2.035 1.00 90.12 80 LEU A CA 1
ATOM 675 C C . LEU A 1 80 ? 9.861 -3.712 1.427 1.00 90.12 80 LEU A C 1
ATOM 677 O O . LEU A 1 80 ? 10.297 -3.727 0.278 1.00 90.12 80 LEU A O 1
ATOM 681 N N . ARG A 1 81 ? 9.962 -2.631 2.209 1.00 88.94 81 ARG A N 1
ATOM 682 C CA . ARG A 1 81 ? 10.581 -1.372 1.773 1.00 88.94 81 ARG A CA 1
ATOM 683 C C . ARG A 1 81 ? 12.044 -1.528 1.341 1.00 88.94 81 ARG A C 1
ATOM 685 O O . ARG A 1 81 ? 12.460 -0.868 0.389 1.00 88.94 81 ARG A O 1
ATOM 692 N N . SER A 1 82 ? 12.817 -2.388 2.006 1.00 87.69 82 SER A N 1
ATOM 693 C CA . SER A 1 82 ? 14.244 -2.607 1.720 1.00 87.69 82 SER A CA 1
ATOM 694 C C . SER A 1 82 ? 14.537 -3.577 0.578 1.00 87.69 82 SER A C 1
ATOM 696 O O . SER A 1 82 ? 15.694 -3.676 0.182 1.00 87.69 82 SER A O 1
ATOM 698 N N . ILE A 1 83 ? 13.532 -4.270 0.036 1.00 88.50 83 ILE A N 1
ATOM 699 C CA . ILE A 1 83 ? 13.722 -5.142 -1.131 1.00 88.50 83 ILE A CA 1
ATOM 700 C C . ILE A 1 83 ? 14.110 -4.279 -2.340 1.00 88.50 83 ILE A C 1
ATOM 702 O O . ILE A 1 83 ? 13.424 -3.301 -2.648 1.00 88.50 83 ILE A O 1
ATOM 706 N N . TYR A 1 84 ? 15.220 -4.601 -3.004 1.00 86.69 84 TYR A N 1
ATOM 707 C CA . TYR A 1 84 ? 15.715 -3.817 -4.140 1.00 86.69 84 TYR A CA 1
ATOM 708 C C . TYR A 1 84 ? 14.878 -4.073 -5.398 1.00 86.69 84 TYR A C 1
ATOM 710 O O . TYR A 1 84 ? 14.567 -3.157 -6.153 1.00 86.69 84 TYR A O 1
ATOM 718 N N . GLU A 1 85 ? 14.464 -5.320 -5.582 1.00 89.31 85 GLU A N 1
ATOM 719 C CA . GLU A 1 85 ? 13.679 -5.804 -6.703 1.00 89.31 85 GLU A CA 1
ATOM 720 C C . GLU A 1 85 ? 12.258 -5.226 -6.672 1.00 89.31 85 GLU A C 1
ATOM 722 O O . GLU A 1 85 ? 11.361 -5.719 -5.982 1.00 89.31 85 GLU A O 1
ATOM 727 N N . GLU A 1 86 ? 12.028 -4.169 -7.450 1.00 90.44 86 GLU A N 1
ATOM 728 C CA . GLU A 1 86 ? 10.750 -3.455 -7.430 1.00 90.44 86 GLU A CA 1
ATOM 729 C C . GLU A 1 86 ? 9.563 -4.315 -7.880 1.00 90.44 86 GLU A C 1
ATOM 731 O O . GLU A 1 86 ? 8.466 -4.136 -7.360 1.00 90.44 86 GLU A O 1
ATOM 736 N N . TYR A 1 87 ? 9.765 -5.296 -8.765 1.00 90.50 87 TYR A N 1
ATOM 737 C CA . TYR A 1 87 ? 8.700 -6.212 -9.198 1.00 90.50 87 TYR A CA 1
ATOM 738 C C . TYR A 1 87 ? 8.138 -7.068 -8.046 1.00 90.50 87 TYR A C 1
AT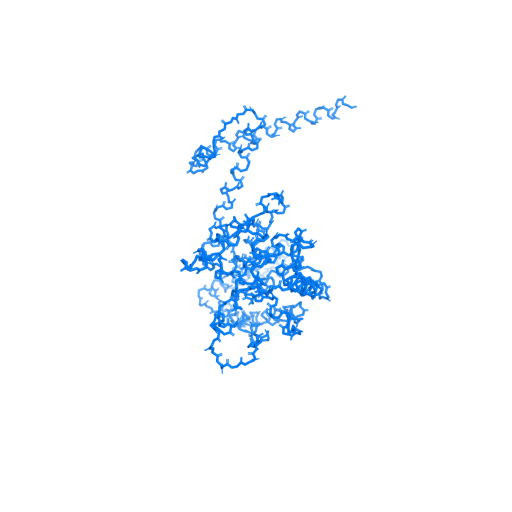OM 740 O O . TYR A 1 87 ? 7.004 -7.535 -8.106 1.00 90.50 87 TYR A O 1
ATOM 748 N N . ILE A 1 88 ? 8.897 -7.253 -6.959 1.00 93.38 88 ILE A N 1
ATOM 749 C CA . ILE A 1 88 ? 8.424 -7.960 -5.760 1.00 93.38 88 ILE A CA 1
ATOM 750 C C . ILE A 1 88 ? 7.457 -7.074 -4.975 1.00 93.38 88 ILE A C 1
ATOM 752 O O . ILE A 1 88 ? 6.407 -7.537 -4.526 1.00 93.38 88 ILE A O 1
ATOM 756 N N . LYS A 1 89 ? 7.780 -5.782 -4.859 1.00 93.31 89 LYS A N 1
ATOM 757 C CA . LYS A 1 89 ? 6.897 -4.767 -4.270 1.00 93.31 89 LYS A CA 1
ATOM 758 C C . LYS A 1 89 ? 5.643 -4.573 -5.123 1.00 93.31 89 LYS A C 1
ATOM 760 O O . LYS A 1 89 ? 4.543 -4.540 -4.579 1.00 93.31 89 LYS A O 1
ATOM 765 N N . ASP A 1 90 ? 5.806 -4.501 -6.442 1.00 92.94 90 ASP A N 1
ATOM 766 C CA . ASP A 1 90 ? 4.707 -4.383 -7.405 1.00 92.94 90 ASP A CA 1
ATOM 767 C C . ASP A 1 90 ? 3.739 -5.560 -7.278 1.00 92.94 90 ASP A C 1
ATOM 769 O O . ASP A 1 90 ? 2.552 -5.353 -7.022 1.00 92.94 90 ASP A O 1
ATOM 773 N N . PHE A 1 91 ? 4.248 -6.799 -7.306 1.00 93.88 91 PHE A N 1
ATOM 774 C CA . PHE A 1 91 ? 3.416 -7.977 -7.073 1.00 93.88 91 PHE A CA 1
ATOM 775 C C . PHE A 1 91 ? 2.711 -7.936 -5.713 1.00 93.88 91 PHE A C 1
ATOM 777 O O . PHE A 1 91 ? 1.525 -8.248 -5.627 1.00 93.88 91 PHE A O 1
ATOM 784 N N . TYR A 1 92 ? 3.409 -7.543 -4.645 1.00 94.62 92 TYR A N 1
ATOM 785 C CA . TYR A 1 92 ? 2.814 -7.460 -3.314 1.00 94.62 92 TYR A CA 1
ATOM 786 C C . TYR A 1 92 ? 1.607 -6.508 -3.267 1.00 94.62 92 TYR A C 1
ATOM 788 O O . TYR A 1 92 ? 0.541 -6.863 -2.754 1.00 94.62 92 TYR A O 1
ATOM 796 N N . PHE A 1 93 ? 1.747 -5.304 -3.823 1.00 93.69 93 PHE A N 1
ATOM 797 C CA . PHE A 1 93 ? 0.657 -4.331 -3.846 1.00 93.69 93 PHE A CA 1
ATOM 798 C C . PHE A 1 93 ? -0.447 -4.718 -4.836 1.00 93.69 93 PHE A C 1
ATOM 800 O O . PHE A 1 93 ? -1.626 -4.555 -4.517 1.00 93.69 93 PHE A O 1
ATOM 807 N N . TYR A 1 94 ? -0.092 -5.310 -5.982 1.00 90.38 94 TYR A N 1
ATOM 808 C CA . TYR A 1 94 ? -1.032 -5.936 -6.916 1.00 90.38 94 TYR A CA 1
ATOM 809 C C . TYR A 1 94 ? -1.855 -7.044 -6.245 1.00 90.38 94 TYR A C 1
ATOM 811 O O . TYR A 1 94 ? -3.067 -7.142 -6.438 1.00 90.38 94 TYR A O 1
ATOM 819 N N . PHE A 1 95 ? -1.218 -7.878 -5.426 1.00 91.12 95 PHE A N 1
ATOM 820 C CA . PHE A 1 95 ? -1.890 -8.932 -4.678 1.00 91.12 95 PHE A CA 1
ATOM 821 C C . PHE A 1 95 ? -2.924 -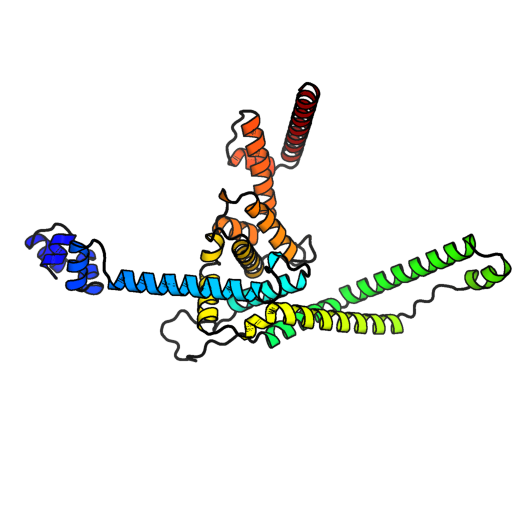8.333 -3.718 1.00 91.12 95 PHE A C 1
ATOM 823 O O . PHE A 1 95 ? -4.095 -8.711 -3.773 1.00 91.12 95 PHE A O 1
ATOM 830 N N . LEU A 1 96 ? -2.535 -7.349 -2.899 1.00 90.94 96 LEU A N 1
ATOM 831 C CA . LEU A 1 96 ? -3.449 -6.694 -1.957 1.00 90.94 96 LEU A CA 1
ATOM 832 C C . LEU A 1 96 ? -4.606 -5.949 -2.640 1.00 90.94 96 LEU A C 1
ATOM 834 O O . LEU A 1 96 ? -5.736 -5.998 -2.152 1.00 90.94 96 LEU A O 1
ATOM 838 N N . SER A 1 97 ? -4.358 -5.260 -3.755 1.00 87.94 97 SER A N 1
ATOM 839 C CA . SER A 1 97 ? -5.416 -4.538 -4.471 1.00 87.94 97 SER A CA 1
ATOM 840 C C . SER A 1 97 ? -6.420 -5.494 -5.121 1.00 87.94 97 SER A C 1
ATOM 842 O O . SER A 1 97 ? -7.622 -5.226 -5.122 1.00 87.94 97 SER A O 1
ATOM 844 N N . ASN A 1 98 ? -5.975 -6.663 -5.590 1.00 84.88 98 ASN A N 1
ATOM 845 C CA . ASN A 1 98 ? -6.882 -7.703 -6.075 1.00 84.88 98 ASN A CA 1
ATOM 846 C C . ASN A 1 98 ? -7.739 -8.312 -4.963 1.00 84.88 98 ASN A C 1
ATOM 848 O O . ASN A 1 98 ? -8.909 -8.609 -5.210 1.00 84.88 98 ASN A O 1
ATOM 852 N N . LEU A 1 99 ? -7.209 -8.441 -3.739 1.00 84.12 99 LEU A N 1
ATOM 853 C CA . LEU A 1 99 ? -8.017 -8.851 -2.585 1.00 84.12 99 LEU A CA 1
ATOM 854 C C . LEU A 1 99 ? -9.190 -7.891 -2.349 1.00 84.12 99 LEU A C 1
ATOM 856 O O . LEU A 1 99 ? -10.304 -8.344 -2.100 1.00 84.12 99 LEU A O 1
ATOM 860 N N . LYS A 1 100 ? -8.970 -6.576 -2.493 1.00 83.00 100 LYS A N 1
ATOM 861 C CA . LYS A 1 100 ? -10.025 -5.554 -2.359 1.00 83.00 100 LYS A CA 1
ATOM 862 C C . LYS A 1 100 ? -11.163 -5.742 -3.373 1.00 83.00 100 LYS A C 1
ATOM 864 O O . LYS A 1 100 ? -12.319 -5.497 -3.042 1.00 83.00 100 LYS A O 1
ATOM 869 N N . ASN A 1 101 ? -10.849 -6.174 -4.595 1.00 72.00 101 ASN A N 1
ATOM 870 C CA . ASN A 1 101 ? -11.806 -6.266 -5.707 1.00 72.00 101 ASN A CA 1
ATOM 871 C C . ASN A 1 101 ? -12.597 -7.589 -5.752 1.00 72.00 101 ASN A C 1
ATOM 873 O O . ASN A 1 101 ? -13.513 -7.743 -6.565 1.00 72.00 101 ASN A O 1
ATOM 877 N N . LYS A 1 102 ? -12.274 -8.564 -4.896 1.00 69.19 102 LYS A N 1
ATOM 878 C CA . LYS A 1 102 ? -12.987 -9.845 -4.815 1.00 69.19 102 LYS A CA 1
ATOM 879 C C . LYS A 1 102 ? -14.358 -9.656 -4.143 1.00 69.19 102 LYS A C 1
ATOM 881 O O . LYS A 1 102 ? -14.440 -9.420 -2.943 1.00 69.19 102 LYS A O 1
ATOM 886 N N . LYS A 1 103 ? -15.447 -9.840 -4.911 1.00 53.53 103 LYS A N 1
ATOM 887 C CA . LYS A 1 103 ? -16.853 -9.726 -4.447 1.00 53.53 103 LYS A CA 1
ATOM 888 C C . LYS A 1 103 ? -17.184 -10.569 -3.205 1.00 53.53 103 LYS A C 1
ATOM 890 O O . LYS A 1 103 ? -18.005 -10.143 -2.403 1.00 53.53 103 LYS A O 1
ATOM 895 N N . ASN A 1 104 ? -16.519 -11.712 -3.032 1.00 50.69 104 ASN A N 1
ATOM 896 C CA . ASN A 1 104 ? -16.778 -12.661 -1.945 1.00 50.69 104 ASN A CA 1
ATOM 897 C C . ASN A 1 104 ? -15.679 -12.678 -0.878 1.00 50.69 104 ASN A C 1
ATOM 899 O O . ASN A 1 104 ? -15.574 -13.626 -0.104 1.00 50.69 104 ASN A O 1
ATOM 903 N N . PHE A 1 105 ? -14.905 -11.598 -0.753 1.00 48.06 105 PHE A N 1
ATOM 904 C CA . PHE A 1 105 ? -14.050 -11.380 0.417 1.00 48.06 105 PHE A CA 1
ATOM 905 C C . PHE A 1 105 ? -14.874 -10.933 1.652 1.00 48.06 105 PHE A C 1
ATOM 907 O O . PHE A 1 105 ? -14.425 -10.109 2.441 1.00 48.06 105 PHE A O 1
ATOM 914 N N . PHE A 1 106 ? -16.079 -11.507 1.815 1.00 48.84 106 PHE A N 1
ATOM 915 C CA . PHE A 1 106 ? -17.166 -11.253 2.782 1.00 48.84 106 PHE A CA 1
ATOM 916 C C . PHE A 1 106 ? -18.141 -10.126 2.418 1.00 48.84 106 PHE A C 1
ATOM 918 O O . PHE A 1 106 ? -17.884 -8.945 2.688 1.00 48.84 106 PHE A O 1
ATOM 925 N N . SER A 1 107 ? -19.298 -10.529 1.873 1.00 41.78 107 SER A N 1
ATOM 926 C CA . SER A 1 107 ? -20.497 -9.699 1.775 1.00 41.78 107 SER A CA 1
ATOM 927 C C . SER A 1 107 ? -20.838 -9.123 3.153 1.00 41.78 107 SER A C 1
ATOM 929 O O . SER A 1 107 ? -20.761 -9.784 4.185 1.00 41.78 107 SER A O 1
ATOM 931 N N . SER A 1 108 ? -21.150 -7.831 3.181 1.00 40.66 108 SER A N 1
ATOM 932 C CA . SER A 1 108 ? -21.551 -7.091 4.381 1.00 40.66 108 SER A CA 1
ATOM 933 C C . SER A 1 108 ? -23.047 -7.218 4.671 1.00 40.66 108 SER A C 1
ATOM 935 O O . SER A 1 108 ? -23.620 -6.352 5.327 1.00 40.66 108 SER A O 1
ATOM 937 N N . THR A 1 109 ? -23.707 -8.228 4.115 1.00 40.09 109 THR A N 1
ATOM 938 C CA . THR A 1 109 ? -25.120 -8.489 4.344 1.00 40.09 109 THR A CA 1
ATOM 939 C C . THR A 1 109 ? -25.206 -9.668 5.295 1.00 40.09 109 THR A C 1
ATOM 941 O O . THR A 1 109 ? -24.716 -10.751 4.996 1.00 40.09 109 THR A O 1
ATOM 944 N N . ASP A 1 110 ? -25.838 -9.462 6.447 1.00 38.75 110 ASP A N 1
ATOM 945 C CA . ASP A 1 110 ? -26.014 -10.451 7.521 1.00 38.75 110 ASP A CA 1
ATOM 946 C C . ASP A 1 110 ? -26.774 -11.740 7.100 1.00 38.75 110 ASP A C 1
ATOM 948 O O . ASP A 1 110 ? -27.156 -12.536 7.953 1.00 38.75 110 ASP A O 1
ATOM 952 N N . TYR A 1 111 ? -27.029 -11.961 5.803 1.00 39.97 111 TYR A N 1
ATOM 953 C CA . TYR A 1 111 ? -27.911 -13.001 5.271 1.00 39.97 111 TYR A CA 1
ATOM 954 C C . TYR A 1 111 ? -27.541 -13.484 3.854 1.00 39.97 111 TYR A C 1
ATOM 956 O O . TYR A 1 111 ? -28.408 -13.552 2.987 1.00 39.97 111 TYR A O 1
ATOM 964 N N . GLU A 1 112 ? -26.298 -13.895 3.598 1.00 37.91 112 GLU A N 1
ATOM 965 C CA . GLU A 1 112 ? -26.035 -14.821 2.482 1.00 37.91 112 GLU A CA 1
ATOM 966 C C . GLU A 1 112 ? -25.310 -16.070 2.982 1.00 37.91 112 GLU A C 1
ATOM 968 O O . GLU A 1 112 ? -24.121 -16.085 3.282 1.00 37.91 112 GLU A O 1
ATOM 973 N N . TYR A 1 113 ? -26.102 -17.134 3.105 1.00 40.84 113 TYR A N 1
ATOM 974 C CA . TYR A 1 113 ? -25.748 -18.471 3.573 1.00 40.84 113 TYR A CA 1
ATOM 975 C C . TYR A 1 113 ? -24.977 -19.267 2.501 1.00 40.84 113 TYR A C 1
ATOM 977 O O . TYR A 1 113 ? -25.220 -20.458 2.310 1.00 40.84 113 TYR A O 1
ATOM 985 N N . GLU A 1 114 ? -24.063 -18.624 1.775 1.00 39.38 114 GLU A N 1
ATOM 986 C CA . GLU A 1 114 ? -23.231 -19.277 0.766 1.00 39.38 114 GLU A CA 1
ATOM 987 C C . GLU A 1 114 ? -21.758 -19.195 1.178 1.00 39.38 114 GLU A C 1
ATOM 989 O O . GLU A 1 114 ? -21.091 -18.179 1.029 1.00 39.38 114 GLU A O 1
ATOM 994 N N . SER A 1 115 ? -21.268 -20.330 1.696 1.00 41.50 115 SER A N 1
ATOM 995 C CA . SER A 1 115 ? -19.878 -20.623 2.064 1.00 41.50 115 SER A CA 1
ATOM 996 C C . SER A 1 115 ? -19.346 -19.942 3.339 1.00 41.50 115 SER A C 1
ATOM 998 O O . SER A 1 115 ? -18.726 -18.886 3.308 1.00 41.50 115 SER A O 1
ATOM 1000 N N . ASN A 1 116 ? -19.409 -20.668 4.463 1.00 42.72 116 ASN A N 1
ATOM 1001 C CA . ASN A 1 116 ? -18.637 -20.410 5.696 1.00 42.72 116 ASN A CA 1
ATOM 1002 C C . ASN A 1 116 ? -17.098 -20.512 5.517 1.00 42.72 116 ASN A C 1
ATOM 1004 O O . ASN A 1 116 ? -16.355 -20.562 6.498 1.00 42.72 116 ASN A O 1
ATOM 1008 N N . LEU A 1 117 ? -16.600 -20.597 4.282 1.00 48.88 117 LEU A N 1
ATOM 1009 C CA . LEU A 1 117 ? -15.183 -20.639 3.951 1.00 48.88 117 LEU A CA 1
ATOM 1010 C C . LEU A 1 117 ? -14.773 -19.298 3.351 1.00 48.88 117 LEU A C 1
ATOM 1012 O O . LEU A 1 117 ? -15.264 -18.898 2.298 1.00 48.88 117 LEU A O 1
ATOM 1016 N N . ILE A 1 118 ? -13.828 -18.644 4.025 1.00 53.44 118 ILE A N 1
ATOM 1017 C CA . ILE A 1 118 ? -13.002 -17.581 3.452 1.00 53.44 118 ILE A CA 1
ATOM 1018 C C . ILE A 1 118 ? -12.461 -18.104 2.117 1.00 53.44 118 ILE A C 1
ATOM 1020 O O . ILE A 1 118 ? -11.703 -19.078 2.126 1.00 53.44 118 ILE A O 1
ATOM 1024 N N . GLU A 1 119 ? -12.835 -17.505 0.980 1.00 54.53 119 GLU A N 1
ATOM 1025 C CA . GLU A 1 119 ? -12.200 -17.831 -0.300 1.00 54.53 119 GLU A CA 1
ATOM 1026 C C . GLU A 1 119 ? -10.743 -17.364 -0.206 1.00 54.53 119 GLU A C 1
ATOM 1028 O O . GLU A 1 119 ? -10.423 -16.194 -0.420 1.00 54.53 119 GLU A O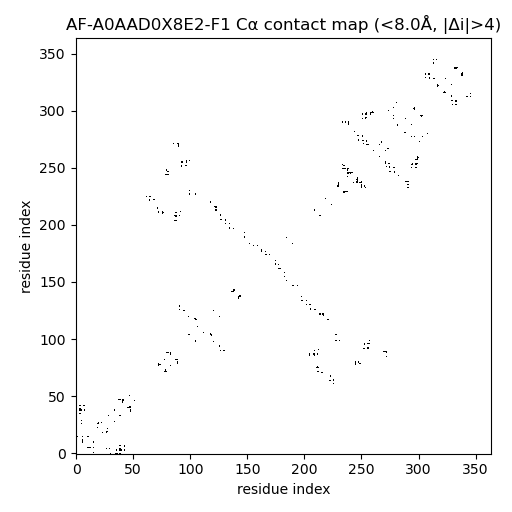 1
ATOM 1033 N N . LYS A 1 120 ? -9.852 -18.275 0.204 1.00 64.31 120 LYS A N 1
ATOM 1034 C CA . LYS A 1 120 ? -8.419 -18.005 0.252 1.00 64.31 120 LYS A CA 1
ATOM 1035 C C . LYS A 1 120 ? -7.981 -17.637 -1.156 1.00 64.31 120 LYS A C 1
ATOM 1037 O O . LYS A 1 120 ? -8.159 -18.418 -2.090 1.00 64.31 120 LYS A O 1
ATOM 1042 N N . TYR A 1 121 ? -7.423 -16.442 -1.305 1.00 69.62 121 TYR A N 1
ATOM 1043 C CA . TYR A 1 121 ? -6.854 -16.049 -2.579 1.00 69.62 121 TYR A CA 1
ATOM 1044 C C . TYR A 1 121 ? -5.565 -16.838 -2.780 1.00 69.62 121 TYR A C 1
ATOM 1046 O O . TYR A 1 121 ? -4.603 -16.679 -2.030 1.00 69.62 121 TYR A O 1
ATOM 1054 N N . ASP A 1 122 ? -5.590 -17.751 -3.745 1.00 82.75 122 ASP A N 1
ATOM 1055 C CA . ASP A 1 122 ? -4.467 -18.630 -4.034 1.00 82.75 122 ASP A CA 1
ATOM 1056 C C . ASP A 1 122 ? -3.262 -17.800 -4.497 1.00 82.75 122 ASP A C 1
ATOM 1058 O O . ASP A 1 122 ? -3.266 -17.218 -5.584 1.00 82.75 122 ASP A O 1
ATOM 1062 N N . PHE A 1 123 ? -2.233 -17.749 -3.648 1.00 89.25 123 PHE A N 1
ATOM 1063 C CA . PHE A 1 123 ? -0.983 -17.043 -3.908 1.00 89.25 123 PHE A CA 1
ATOM 1064 C C . PHE A 1 123 ? -0.310 -17.521 -5.197 1.00 89.25 123 PHE A C 1
ATOM 1066 O O . PHE A 1 123 ? 0.135 -16.696 -5.990 1.00 89.25 123 PHE A O 1
ATOM 1073 N N . ASN A 1 124 ? -0.263 -18.836 -5.434 1.00 89.00 124 ASN A N 1
ATOM 1074 C CA . ASN A 1 124 ? 0.414 -19.400 -6.601 1.00 89.00 124 ASN A CA 1
ATOM 1075 C C . ASN A 1 124 ? -0.316 -19.022 -7.883 1.00 89.00 124 ASN A C 1
ATOM 1077 O O . ASN A 1 124 ? 0.317 -18.683 -8.886 1.00 89.00 124 ASN A O 1
ATOM 1081 N N . LYS A 1 125 ? -1.651 -19.026 -7.834 1.00 88.88 125 LYS A N 1
ATOM 1082 C CA . LYS A 1 125 ? -2.467 -18.540 -8.942 1.00 88.88 125 LYS A CA 1
ATOM 1083 C C . LYS A 1 125 ? -2.243 -17.047 -9.178 1.00 88.88 125 LYS A C 1
ATOM 1085 O O . LYS A 1 125 ? -1.944 -16.663 -10.299 1.00 88.88 125 LYS A O 1
ATOM 1090 N N . ALA A 1 126 ? -2.320 -16.226 -8.131 1.00 90.12 126 ALA A N 1
ATOM 1091 C CA . ALA A 1 126 ? -2.120 -14.782 -8.240 1.00 90.12 126 ALA A CA 1
ATOM 1092 C C . ALA A 1 126 ? -0.738 -14.425 -8.809 1.00 90.12 126 ALA A C 1
ATOM 1094 O O . ALA A 1 126 ? -0.630 -13.524 -9.639 1.00 90.12 126 ALA A O 1
ATOM 1095 N N . LEU A 1 127 ? 0.304 -15.143 -8.378 1.00 93.69 127 LEU A N 1
ATOM 1096 C CA . LEU A 1 127 ? 1.665 -15.001 -8.885 1.00 93.69 127 LEU A CA 1
ATOM 1097 C C . LEU A 1 127 ? 1.769 -15.410 -10.353 1.00 93.69 127 LEU A C 1
ATOM 1099 O O . LEU A 1 127 ? 2.339 -14.676 -11.153 1.00 93.69 127 LEU A O 1
ATOM 1103 N N . SER A 1 128 ? 1.183 -16.549 -10.720 1.00 92.44 128 SER A N 1
ATOM 1104 C CA . SER A 1 128 ? 1.168 -17.006 -12.112 1.00 92.44 128 SER A CA 1
ATOM 1105 C C . SER A 1 128 ? 0.458 -15.994 -13.013 1.00 92.44 128 SER A C 1
ATOM 1107 O O . SER A 1 128 ? 1.024 -15.571 -14.015 1.00 92.44 128 SER A O 1
ATOM 1109 N N . ASP A 1 129 ? -0.734 -15.540 -12.617 1.00 90.25 129 ASP A N 1
ATOM 1110 C CA . ASP A 1 129 ? -1.524 -14.550 -13.355 1.00 90.25 129 ASP A CA 1
ATOM 1111 C C . ASP A 1 129 ? -0.752 -13.227 -13.522 1.00 90.25 129 ASP A C 1
ATOM 1113 O O . ASP A 1 129 ? -0.759 -12.632 -14.599 1.00 90.25 129 ASP A O 1
ATOM 1117 N N . TYR A 1 130 ? -0.048 -12.776 -12.477 1.00 91.88 130 TYR A N 1
ATOM 1118 C CA . TYR A 1 130 ? 0.811 -11.591 -12.532 1.00 91.88 130 TYR A CA 1
ATOM 1119 C C . TYR A 1 130 ? 1.965 -11.753 -13.533 1.00 91.88 130 TYR A C 1
ATOM 1121 O O . TYR A 1 130 ? 2.177 -10.885 -14.380 1.00 91.88 130 TYR A O 1
ATOM 1129 N N . ILE A 1 131 ? 2.683 -12.878 -13.471 1.00 93.38 131 ILE A N 1
ATOM 1130 C CA . ILE A 1 131 ? 3.806 -13.159 -14.372 1.00 93.38 131 ILE A CA 1
ATOM 1131 C C . ILE A 1 131 ? 3.332 -13.258 -15.823 1.00 93.38 131 ILE A C 1
ATOM 1133 O O . ILE A 1 131 ? 3.950 -12.658 -16.702 1.00 93.38 131 ILE A O 1
ATOM 1137 N N . PHE A 1 132 ? 2.218 -13.949 -16.078 1.00 90.75 132 PHE A N 1
ATOM 1138 C CA . PHE A 1 132 ? 1.654 -14.054 -17.423 1.00 90.75 132 PHE A CA 1
ATOM 1139 C C . PHE A 1 132 ? 1.220 -12.698 -17.968 1.00 90.75 132 PHE A C 1
ATOM 1141 O O . PHE A 1 132 ? 1.549 -12.375 -19.105 1.00 90.75 132 PHE A O 1
ATOM 1148 N N . LYS A 1 133 ? 0.568 -11.863 -17.155 1.00 88.50 133 LYS A N 1
ATOM 1149 C CA . LYS A 1 133 ? 0.177 -10.513 -17.573 1.00 88.50 133 LYS A CA 1
ATOM 1150 C C . LYS A 1 133 ? 1.385 -9.662 -17.979 1.00 88.50 133 LYS A C 1
ATOM 1152 O O . LYS A 1 133 ? 1.323 -8.938 -18.970 1.00 88.50 133 LYS A O 1
ATOM 1157 N N . ASN A 1 134 ? 2.490 -9.749 -17.239 1.00 86.88 134 ASN A N 1
ATOM 1158 C CA . ASN A 1 134 ? 3.717 -9.027 -17.582 1.00 86.88 134 ASN A CA 1
ATOM 1159 C C . ASN A 1 134 ? 4.373 -9.583 -18.853 1.00 86.88 134 ASN A C 1
ATOM 1161 O O . ASN A 1 134 ? 4.845 -8.812 -19.684 1.00 86.88 134 ASN A O 1
ATOM 1165 N N . GLN A 1 135 ? 4.354 -10.904 -19.047 1.00 87.50 135 GLN A N 1
ATOM 1166 C CA . GLN A 1 135 ? 4.809 -11.520 -20.294 1.00 87.50 135 GLN A CA 1
ATOM 1167 C C . GLN A 1 135 ? 3.978 -11.079 -21.498 1.00 87.50 135 GLN A C 1
ATOM 1169 O O . GLN A 1 135 ? 4.542 -10.750 -22.537 1.00 87.50 135 GLN A O 1
ATOM 1174 N N . GLU A 1 136 ? 2.651 -11.058 -21.373 1.00 87.38 136 GLU A N 1
ATOM 1175 C CA . GLU A 1 136 ? 1.755 -10.623 -22.446 1.00 87.38 136 GLU A CA 1
ATOM 1176 C C . GLU A 1 136 ? 2.097 -9.204 -22.908 1.00 87.38 136 GLU A C 1
ATOM 1178 O O . GLU A 1 136 ? 2.246 -8.991 -24.109 1.00 87.38 136 GLU A O 1
ATOM 1183 N N . LYS A 1 137 ? 2.337 -8.276 -21.970 1.00 85.75 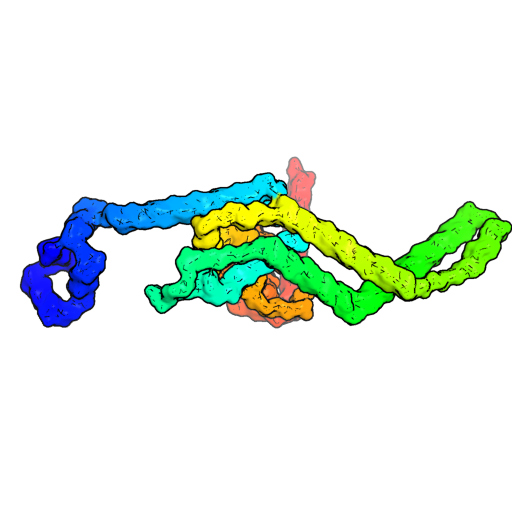137 LYS A N 1
ATOM 1184 C CA . LYS A 1 137 ? 2.772 -6.901 -22.270 1.00 85.75 137 LYS A CA 1
ATOM 1185 C C . LYS A 1 137 ? 4.088 -6.832 -23.044 1.00 85.75 137 LYS A C 1
ATOM 1187 O O . LYS A 1 137 ? 4.226 -6.008 -23.946 1.00 85.75 137 LYS A O 1
ATOM 1192 N N . GLU A 1 138 ? 5.052 -7.688 -22.718 1.00 84.06 138 GLU A N 1
ATOM 1193 C CA . GLU A 1 138 ? 6.330 -7.777 -23.441 1.00 84.06 138 GLU A CA 1
ATOM 1194 C C . GLU A 1 138 ? 6.154 -8.334 -24.862 1.00 84.06 138 GLU A C 1
ATOM 1196 O O . GLU A 1 138 ? 6.861 -7.934 -25.788 1.00 84.06 138 GLU A O 1
ATOM 1201 N N . PHE A 1 139 ? 5.188 -9.237 -25.055 1.00 85.69 139 PHE A N 1
ATOM 1202 C CA . PHE A 1 139 ? 4.859 -9.812 -26.360 1.00 85.69 139 PHE A CA 1
ATOM 1203 C C . PHE A 1 139 ? 3.889 -8.965 -27.193 1.00 85.69 139 PHE A C 1
ATOM 1205 O O . PHE A 1 139 ? 3.679 -9.269 -28.373 1.00 85.69 139 PHE A O 1
ATOM 1212 N N . GLU A 1 140 ? 3.315 -7.895 -26.638 1.00 88.69 140 GLU A N 1
ATOM 1213 C CA . GLU A 1 140 ? 2.544 -6.934 -27.420 1.00 88.69 140 GLU A CA 1
ATOM 1214 C C . GLU A 1 140 ? 3.407 -6.380 -28.554 1.00 88.69 140 GLU A C 1
ATOM 1216 O O . GLU A 1 140 ? 4.516 -5.886 -28.342 1.00 88.69 140 GLU A O 1
ATOM 1221 N N . LYS A 1 141 ? 2.881 -6.446 -29.783 1.00 79.38 141 LYS A N 1
ATOM 1222 C CA . LYS A 1 141 ? 3.642 -6.178 -31.011 1.00 79.38 141 LYS A CA 1
ATOM 1223 C C . LYS A 1 141 ? 4.438 -4.868 -30.954 1.00 79.38 141 LYS A C 1
ATOM 1225 O O . LYS A 1 141 ? 5.597 -4.843 -31.350 1.00 79.38 141 LYS A O 1
ATOM 1230 N N . GLY A 1 142 ? 3.837 -3.799 -30.428 1.00 82.69 142 GLY A N 1
ATOM 1231 C CA . GLY A 1 142 ? 4.497 -2.499 -30.304 1.00 82.69 142 GLY A CA 1
ATOM 1232 C C . GLY A 1 142 ? 5.704 -2.503 -29.360 1.00 82.69 142 GLY A C 1
ATOM 1233 O O . GLY A 1 142 ? 6.700 -1.853 -29.661 1.00 82.69 142 GLY A O 1
ATOM 1234 N N . ASN A 1 143 ? 5.643 -3.243 -28.253 1.00 83.25 143 ASN A N 1
ATOM 1235 C CA . ASN A 1 143 ? 6.732 -3.332 -27.278 1.00 83.25 143 ASN A CA 1
ATOM 1236 C C . ASN A 1 143 ? 7.824 -4.281 -27.769 1.00 83.25 143 ASN A C 1
ATOM 1238 O O . ASN A 1 143 ? 9.006 -3.933 -27.751 1.00 83.25 143 ASN A O 1
ATOM 1242 N N . PHE A 1 144 ? 7.421 -5.431 -28.307 1.00 85.50 144 PHE A N 1
ATOM 1243 C CA . PHE A 1 144 ? 8.344 -6.420 -28.846 1.00 85.50 144 PHE A CA 1
ATOM 1244 C C . PHE A 1 144 ? 9.168 -5.861 -30.017 1.00 85.50 144 PHE A C 1
ATOM 1246 O O . PHE A 1 144 ? 10.390 -6.009 -30.040 1.00 85.50 144 PHE A O 1
ATOM 1253 N N . ASP A 1 145 ? 8.528 -5.157 -30.959 1.00 86.19 145 ASP A N 1
ATOM 1254 C CA . ASP A 1 145 ? 9.216 -4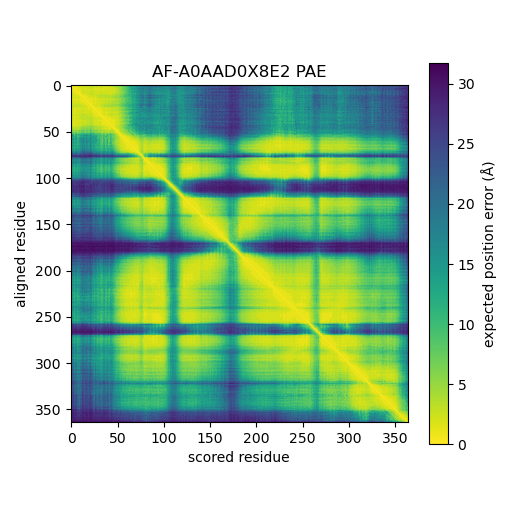.546 -32.103 1.00 86.19 145 ASP A CA 1
ATOM 1255 C C . ASP A 1 145 ? 10.183 -3.432 -31.653 1.00 86.19 145 ASP A C 1
ATOM 1257 O O . ASP A 1 145 ? 11.300 -3.347 -32.167 1.00 86.19 145 ASP A O 1
ATOM 1261 N N . LYS A 1 146 ? 9.813 -2.618 -30.649 1.00 88.00 146 LYS A N 1
ATOM 1262 C CA . LYS A 1 146 ? 10.715 -1.615 -30.045 1.00 88.00 146 LYS A CA 1
ATOM 1263 C C . LYS A 1 146 ? 11.942 -2.266 -29.411 1.00 88.00 146 LYS A C 1
ATOM 1265 O O . LYS A 1 146 ? 13.062 -1.804 -29.621 1.00 88.00 146 LYS A O 1
ATOM 1270 N N . ARG A 1 147 ? 11.747 -3.345 -28.650 1.00 85.00 147 ARG A N 1
ATOM 1271 C CA . ARG A 1 147 ? 12.834 -4.060 -27.970 1.00 85.00 147 ARG A CA 1
ATOM 1272 C C . ARG A 1 147 ? 13.765 -4.746 -28.970 1.00 85.00 147 ARG A C 1
ATOM 1274 O O . ARG A 1 147 ? 14.982 -4.716 -28.801 1.00 85.00 147 ARG A O 1
ATOM 1281 N N . LEU A 1 148 ? 13.210 -5.286 -30.054 1.00 89.25 148 LEU A N 1
ATOM 1282 C CA . LEU A 1 148 ? 13.985 -5.839 -31.160 1.00 89.25 148 LEU A CA 1
ATOM 1283 C C . LEU A 1 148 ? 14.792 -4.764 -31.904 1.00 89.25 148 LEU A C 1
ATOM 1285 O O . LEU A 1 148 ? 15.946 -5.008 -32.256 1.00 89.25 148 LEU A O 1
ATOM 1289 N N . LEU A 1 149 ? 14.213 -3.578 -32.124 1.00 90.44 149 LEU A N 1
ATOM 1290 C CA . LEU A 1 149 ? 14.919 -2.442 -32.718 1.00 90.44 149 LEU A CA 1
ATOM 1291 C C . LEU A 1 149 ? 16.085 -1.991 -31.830 1.00 90.44 149 LEU A C 1
ATOM 1293 O O . LEU A 1 149 ? 17.206 -1.877 -32.317 1.00 90.44 149 LEU A O 1
ATOM 1297 N N . TYR A 1 150 ? 15.845 -1.831 -30.528 1.00 89.12 150 TYR A N 1
ATOM 1298 C CA . TYR A 1 150 ? 16.892 -1.500 -29.561 1.00 89.12 150 TYR A CA 1
ATOM 1299 C C . TYR A 1 150 ? 18.026 -2.536 -29.559 1.00 89.12 150 TYR A C 1
ATOM 1301 O O . TYR A 1 150 ? 19.203 -2.180 -29.563 1.00 89.12 150 TYR A O 1
ATOM 1309 N N . LEU A 1 151 ? 17.690 -3.831 -29.601 1.00 89.69 151 LEU A N 1
ATOM 1310 C CA . LEU A 1 151 ? 18.682 -4.904 -29.690 1.00 89.69 151 LEU A CA 1
ATOM 1311 C C . LEU A 1 151 ? 19.522 -4.790 -30.969 1.00 89.69 151 LEU A C 1
ATOM 1313 O O . LEU A 1 151 ? 20.740 -4.956 -30.917 1.00 89.69 151 LEU A O 1
ATOM 1317 N N . LYS A 1 152 ? 18.886 -4.482 -32.105 1.00 91.44 152 LYS A N 1
ATOM 1318 C CA . LYS A 1 152 ? 19.582 -4.258 -33.374 1.00 91.44 152 LYS A CA 1
ATOM 1319 C C . LYS A 1 152 ? 20.569 -3.095 -33.267 1.00 91.44 152 LYS A C 1
ATOM 1321 O O . LYS A 1 152 ? 21.734 -3.281 -33.600 1.00 91.44 152 LYS A O 1
ATOM 1326 N N . GLU A 1 153 ? 20.124 -1.942 -32.770 1.00 91.19 153 GLU A N 1
ATOM 1327 C CA . GLU A 1 153 ? 20.965 -0.749 -32.590 1.00 91.19 153 GLU A CA 1
ATOM 1328 C C . GLU A 1 153 ? 22.140 -1.016 -31.639 1.00 91.19 153 GLU A C 1
ATOM 1330 O O . GLU A 1 153 ? 23.270 -0.597 -31.896 1.00 91.19 153 GLU A O 1
ATOM 1335 N N . LYS A 1 154 ? 21.899 -1.760 -30.553 1.00 90.62 154 LYS A N 1
ATOM 1336 C CA . LYS A 1 154 ? 22.938 -2.158 -29.600 1.00 90.62 154 LYS A CA 1
ATOM 1337 C C . LYS A 1 154 ? 23.999 -3.046 -30.254 1.00 90.62 154 LYS A C 1
ATOM 1339 O O . LYS A 1 154 ? 25.185 -2.760 -30.113 1.00 90.62 154 LYS A O 1
ATOM 1344 N N . LEU A 1 155 ? 23.587 -4.090 -30.974 1.00 89.06 155 LEU A N 1
ATOM 1345 C CA . LEU A 1 155 ? 24.509 -5.007 -31.651 1.00 89.06 155 LEU A CA 1
ATOM 1346 C C . LEU A 1 155 ? 25.286 -4.315 -32.780 1.00 89.06 155 LEU A C 1
ATOM 1348 O O . LEU A 1 155 ? 26.468 -4.584 -32.965 1.00 89.06 155 LEU A O 1
ATOM 1352 N N . GLU A 1 156 ? 24.649 -3.398 -33.510 1.00 88.38 156 GLU A N 1
ATOM 1353 C CA . GLU A 1 156 ? 25.302 -2.593 -34.549 1.00 88.38 156 GLU A CA 1
ATOM 1354 C C . GLU A 1 156 ? 26.372 -1.667 -33.950 1.00 88.38 156 GLU A C 1
ATOM 1356 O O . GLU A 1 156 ? 27.480 -1.548 -34.482 1.00 88.38 156 GLU A O 1
ATOM 1361 N N . LYS A 1 157 ? 26.085 -1.067 -32.789 1.00 88.69 157 LYS A N 1
ATOM 1362 C CA . LYS A 1 157 ? 27.048 -0.252 -32.043 1.00 88.69 157 LYS A CA 1
ATOM 1363 C C . LYS A 1 157 ? 28.206 -1.081 -31.486 1.00 88.69 157 LYS A C 1
ATOM 1365 O O . LYS A 1 157 ? 29.352 -0.659 -31.587 1.00 88.69 157 LYS A O 1
ATOM 1370 N N . GLU A 1 158 ? 27.930 -2.252 -30.914 1.00 87.62 158 GLU A N 1
ATOM 1371 C CA . GLU A 1 158 ? 28.967 -3.180 -30.439 1.00 87.62 158 GLU A CA 1
ATOM 1372 C C . GLU A 1 158 ? 29.880 -3.633 -31.589 1.00 87.62 158 GLU A C 1
ATOM 1374 O O . GLU A 1 158 ? 31.099 -3.653 -31.426 1.00 87.62 158 GLU A O 1
ATOM 1379 N N . HIS A 1 159 ? 29.305 -3.906 -32.765 1.00 86.12 159 HIS A N 1
ATOM 1380 C CA . HIS A 1 159 ? 30.054 -4.229 -33.984 1.00 86.12 159 HIS A CA 1
ATOM 1381 C C . HIS A 1 159 ? 30.937 -3.066 -34.447 1.00 86.12 159 HIS A C 1
ATOM 1383 O O . HIS A 1 159 ? 32.115 -3.262 -34.736 1.00 86.12 159 HIS A O 1
ATOM 1389 N N . THR A 1 160 ? 30.397 -1.845 -34.461 1.00 85.56 160 THR A N 1
ATOM 1390 C CA . THR A 1 160 ? 31.148 -0.633 -34.835 1.00 85.56 160 THR A CA 1
ATOM 1391 C C . THR A 1 160 ? 32.327 -0.397 -33.891 1.00 85.56 160 THR A C 1
ATOM 1393 O O . THR A 1 160 ? 33.457 -0.248 -34.346 1.00 85.56 160 THR A O 1
ATOM 1396 N N . ASN A 1 161 ? 32.088 -0.466 -32.577 1.00 85.12 161 ASN A N 1
ATOM 1397 C CA . ASN A 1 161 ? 33.137 -0.317 -31.566 1.00 85.12 161 ASN A CA 1
ATOM 1398 C C . ASN A 1 161 ? 34.225 -1.394 -31.703 1.00 85.12 161 ASN A C 1
ATOM 1400 O O . ASN A 1 161 ? 35.401 -1.125 -31.465 1.00 85.12 161 ASN A O 1
ATOM 1404 N N . PHE A 1 162 ? 33.842 -2.625 -32.056 1.00 83.31 162 PHE A N 1
ATOM 1405 C CA . PHE A 1 162 ? 34.793 -3.708 -32.286 1.00 83.31 162 PHE A CA 1
ATOM 1406 C C . PHE A 1 162 ? 35.680 -3.427 -33.504 1.00 83.31 162 PHE A C 1
ATOM 1408 O O . PHE A 1 162 ? 36.895 -3.588 -33.405 1.00 83.31 162 PHE A O 1
ATOM 1415 N N . ILE A 1 163 ? 35.103 -2.958 -34.618 1.00 80.25 163 ILE A N 1
ATOM 1416 C CA . ILE A 1 163 ? 35.874 -2.559 -35.806 1.00 80.25 163 ILE A CA 1
ATOM 1417 C C . ILE A 1 163 ? 36.861 -1.444 -35.447 1.00 80.25 163 ILE A C 1
ATOM 1419 O O . ILE A 1 163 ? 38.056 -1.610 -35.692 1.00 80.25 163 ILE A O 1
ATOM 1423 N N . GLU A 1 164 ? 36.393 -0.366 -34.809 1.00 80.00 164 GLU A N 1
ATOM 1424 C CA . GLU A 1 164 ? 37.238 0.762 -34.386 1.00 80.00 164 GLU A CA 1
ATOM 1425 C C . GLU A 1 164 ? 38.398 0.297 -33.493 1.00 80.00 164 GLU A C 1
ATOM 1427 O O . GLU A 1 164 ? 39.559 0.610 -33.757 1.00 80.00 164 GLU A O 1
ATOM 1432 N N . PHE A 1 165 ? 38.112 -0.544 -32.494 1.00 78.94 165 PHE A N 1
ATOM 1433 C CA . PHE A 1 165 ? 39.136 -1.119 -31.624 1.00 78.94 165 PHE A CA 1
ATOM 1434 C C . PHE A 1 165 ? 40.167 -1.955 -32.395 1.00 78.94 165 PHE A C 1
ATOM 1436 O O . PHE A 1 165 ? 41.361 -1.893 -32.088 1.00 78.94 165 PHE A O 1
ATOM 1443 N N . THR A 1 166 ? 39.736 -2.756 -33.377 1.00 74.94 166 THR A N 1
ATOM 1444 C CA . THR A 1 166 ? 40.669 -3.558 -34.184 1.00 74.94 166 THR A CA 1
ATOM 1445 C C . THR A 1 166 ? 41.546 -2.695 -35.085 1.00 74.94 166 THR A C 1
ATOM 1447 O O . THR A 1 166 ? 42.746 -2.954 -35.182 1.00 74.94 166 THR A O 1
ATOM 1450 N N . ASP A 1 167 ? 40.980 -1.641 -35.676 1.00 71.50 167 ASP A N 1
ATOM 1451 C CA . ASP A 1 167 ? 41.701 -0.714 -36.548 1.00 71.50 167 ASP A CA 1
ATOM 1452 C C . ASP A 1 167 ? 42.773 0.086 -35.792 1.00 71.50 167 ASP A C 1
ATOM 1454 O O . ASP A 1 167 ? 43.834 0.363 -36.355 1.00 71.50 167 ASP A O 1
ATOM 1458 N N . GLU A 1 168 ? 42.537 0.418 -34.520 1.00 72.38 168 GLU A N 1
ATOM 1459 C CA . GLU A 1 168 ? 43.501 1.137 -33.679 1.00 72.38 168 GLU A CA 1
ATOM 1460 C C . GLU A 1 168 ? 44.641 0.253 -33.141 1.00 72.38 168 GLU A C 1
ATOM 1462 O O . GLU A 1 168 ? 45.739 0.757 -32.897 1.00 72.38 168 GLU A O 1
ATOM 1467 N N . ASN A 1 169 ? 44.410 -1.053 -32.952 1.00 71.19 169 ASN A N 1
ATOM 1468 C CA . ASN A 1 169 ? 45.315 -1.918 -32.179 1.00 71.19 169 ASN A CA 1
ATOM 1469 C C . ASN A 1 169 ? 46.047 -3.010 -32.984 1.00 71.19 169 ASN A C 1
ATOM 1471 O O . ASN A 1 169 ? 46.984 -3.610 -32.452 1.00 71.19 169 ASN A O 1
ATOM 1475 N N . PHE A 1 170 ? 45.675 -3.275 -34.242 1.00 67.44 170 PHE A N 1
ATOM 1476 C CA . PHE A 1 170 ? 46.299 -4.318 -35.074 1.00 67.44 170 PHE A CA 1
ATOM 1477 C C . PHE A 1 170 ? 46.783 -3.780 -36.435 1.00 67.44 170 PHE A C 1
ATOM 1479 O O . PHE A 1 170 ? 46.294 -2.773 -36.938 1.00 67.44 170 PHE A O 1
ATOM 1486 N N . SER A 1 171 ? 47.810 -4.412 -37.024 1.00 60.34 171 SER A N 1
ATOM 1487 C CA . SER A 1 171 ? 48.473 -3.964 -38.263 1.00 60.34 171 SER A CA 1
ATOM 1488 C C . SER A 1 171 ? 47.846 -4.535 -39.548 1.00 60.34 171 SER A C 1
ATOM 1490 O O . SER A 1 171 ? 47.294 -5.630 -39.557 1.00 60.34 171 SER A O 1
ATOM 1492 N N . ASN A 1 172 ? 48.009 -3.799 -40.655 1.00 58.00 172 ASN A N 1
ATOM 1493 C CA . ASN A 1 172 ? 47.251 -3.852 -41.921 1.00 58.00 172 ASN A CA 1
ATOM 1494 C C . ASN A 1 172 ? 46.911 -5.213 -42.580 1.00 58.00 172 ASN A C 1
ATOM 1496 O O . ASN A 1 172 ? 45.969 -5.232 -43.370 1.00 58.00 172 ASN A O 1
ATOM 1500 N N . GLU A 1 173 ? 47.613 -6.320 -42.323 1.00 54.75 173 GLU A N 1
ATOM 1501 C CA . GLU A 1 173 ? 47.269 -7.624 -42.932 1.00 54.75 173 GLU A CA 1
ATOM 1502 C C . GLU A 1 173 ? 46.144 -8.362 -42.184 1.00 54.75 173 GLU A C 1
ATOM 1504 O O . GLU A 1 173 ? 45.310 -8.999 -42.830 1.00 54.75 173 GLU A O 1
ATOM 1509 N N . ASP A 1 174 ? 46.034 -8.195 -40.860 1.00 52.28 174 ASP A N 1
ATOM 1510 C CA . ASP A 1 174 ? 44.931 -8.758 -40.064 1.00 52.28 174 ASP A CA 1
ATOM 1511 C C . ASP A 1 174 ? 43.653 -7.894 -40.163 1.00 52.28 174 ASP A C 1
ATOM 1513 O O . ASP A 1 174 ? 42.536 -8.420 -40.187 1.00 52.28 174 ASP A O 1
ATOM 1517 N N . ASN A 1 175 ? 43.803 -6.575 -40.354 1.00 52.09 175 ASN A N 1
ATOM 1518 C CA . ASN A 1 175 ? 42.684 -5.625 -40.508 1.00 52.09 175 ASN A CA 1
ATOM 1519 C C . ASN A 1 175 ? 41.947 -5.755 -41.851 1.00 52.09 175 ASN A C 1
ATOM 1521 O O . ASN A 1 175 ? 40.829 -5.265 -42.003 1.00 52.09 175 ASN A O 1
ATOM 1525 N N . ALA A 1 176 ? 42.542 -6.398 -42.860 1.00 50.12 176 ALA A N 1
ATOM 1526 C CA . ALA A 1 176 ? 41.894 -6.556 -44.163 1.00 50.12 176 ALA A CA 1
ATOM 1527 C C . ALA A 1 176 ? 40.643 -7.455 -44.096 1.00 50.12 176 ALA A C 1
ATOM 1529 O O . ALA A 1 176 ? 39.737 -7.293 -44.911 1.00 50.12 176 ALA A O 1
ATOM 1530 N N . LYS A 1 177 ? 40.575 -8.373 -43.117 1.00 51.47 177 LYS A N 1
ATOM 1531 C CA . LYS A 1 177 ? 39.413 -9.246 -42.881 1.00 51.47 177 LYS A CA 1
ATOM 1532 C C . LYS A 1 177 ? 38.313 -8.563 -42.060 1.00 51.47 177 LYS A C 1
ATOM 1534 O O . LYS A 1 177 ? 37.144 -8.726 -42.399 1.00 51.47 177 LYS A O 1
ATOM 1539 N N . SER A 1 178 ? 38.667 -7.780 -41.033 1.00 53.94 178 SER A N 1
ATOM 1540 C CA . SER A 1 178 ? 37.685 -7.065 -40.195 1.00 53.94 178 SER A CA 1
ATOM 1541 C C . SER A 1 178 ? 36.981 -5.938 -40.957 1.00 53.94 178 SER A C 1
ATOM 1543 O O . SER A 1 178 ? 35.777 -5.755 -40.807 1.00 53.94 178 SER A O 1
ATOM 1545 N N . LYS A 1 179 ? 37.687 -5.255 -41.870 1.00 52.81 179 LYS A N 1
ATOM 1546 C CA . LYS A 1 179 ? 37.132 -4.183 -42.722 1.00 52.81 179 LYS A CA 1
ATOM 1547 C C . LYS A 1 179 ? 36.039 -4.631 -43.696 1.00 52.81 179 LYS A C 1
ATOM 1549 O O . LYS A 1 179 ? 35.342 -3.786 -44.250 1.00 52.81 179 LYS A O 1
ATOM 1554 N N . THR A 1 180 ? 35.902 -5.934 -43.942 1.00 53.22 180 THR A N 1
ATOM 1555 C CA . THR A 1 180 ? 34.898 -6.495 -44.862 1.00 53.22 180 THR A CA 1
ATOM 1556 C C . THR A 1 180 ? 33.694 -7.132 -44.166 1.00 53.22 180 THR A C 1
ATOM 1558 O O . THR A 1 180 ? 32.747 -7.519 -44.854 1.00 53.22 180 THR A O 1
ATOM 1561 N N . ASP A 1 181 ? 33.698 -7.233 -42.832 1.00 63.09 181 ASP A N 1
ATOM 1562 C CA . ASP A 1 181 ? 32.573 -7.791 -42.077 1.00 63.09 181 ASP A CA 1
ATOM 1563 C C . ASP A 1 181 ? 31.452 -6.751 -41.946 1.00 63.09 181 ASP A C 1
ATOM 1565 O O . ASP A 1 181 ? 31.375 -5.961 -41.004 1.00 63.09 181 ASP A O 1
ATOM 1569 N N . ASN A 1 182 ? 30.550 -6.753 -42.928 1.00 69.81 182 ASN A N 1
ATOM 1570 C CA . ASN A 1 182 ? 29.306 -5.996 -42.855 1.00 69.81 182 ASN A CA 1
ATOM 1571 C C . ASN A 1 182 ? 28.418 -6.556 -41.734 1.00 69.81 182 ASN A C 1
ATOM 1573 O O . ASN A 1 182 ? 28.157 -7.762 -41.686 1.00 69.81 182 ASN A O 1
ATOM 1577 N N . PHE A 1 183 ? 27.901 -5.674 -40.875 1.00 80.81 183 PHE A N 1
ATOM 1578 C CA . PHE A 1 183 ? 26.932 -6.040 -39.843 1.00 80.81 183 PHE A CA 1
ATOM 1579 C C . PHE A 1 183 ? 25.726 -6.761 -40.467 1.00 80.81 183 PHE A C 1
ATOM 1581 O O . PHE A 1 183 ? 25.033 -6.217 -41.329 1.00 80.81 183 PHE A O 1
ATOM 1588 N N . ASN A 1 184 ? 25.471 -7.997 -40.031 1.00 81.12 184 ASN A N 1
ATOM 1589 C CA . ASN A 1 184 ? 24.360 -8.812 -40.513 1.00 81.12 184 ASN A CA 1
ATOM 1590 C C . ASN A 1 184 ? 23.415 -9.167 -39.360 1.00 81.12 184 ASN A C 1
ATOM 1592 O O . ASN A 1 184 ? 23.715 -10.027 -38.531 1.00 81.12 184 ASN A O 1
ATOM 1596 N N . PHE A 1 185 ? 22.247 -8.527 -39.336 1.00 87.62 185 PHE A N 1
ATOM 1597 C CA . PHE A 1 185 ? 21.222 -8.772 -38.329 1.00 87.62 185 PHE A CA 1
ATOM 1598 C C . PHE A 1 185 ? 20.268 -9.890 -38.771 1.00 87.62 185 PHE A C 1
ATOM 1600 O O . PHE A 1 185 ? 19.372 -9.683 -39.593 1.00 87.62 185 PHE A O 1
ATOM 1607 N N . ASN A 1 186 ? 20.429 -11.088 -38.203 1.00 90.00 186 ASN A N 1
ATOM 1608 C CA . ASN A 1 186 ? 19.505 -12.197 -38.443 1.00 90.00 186 ASN A CA 1
ATOM 1609 C C . ASN A 1 186 ? 18.241 -12.045 -37.586 1.00 90.00 186 ASN A C 1
ATOM 1611 O O . ASN A 1 186 ? 18.105 -12.663 -36.530 1.00 90.00 186 ASN A O 1
ATOM 1615 N N . GLU A 1 187 ? 17.291 -11.256 -38.084 1.00 88.94 187 GLU A N 1
ATOM 1616 C CA . GLU A 1 187 ? 16.056 -10.920 -37.372 1.00 88.94 187 GLU A CA 1
ATOM 1617 C C . GLU A 1 187 ? 15.291 -12.155 -36.867 1.00 88.94 187 GLU A C 1
ATOM 1619 O O . GLU A 1 187 ? 14.783 -12.159 -35.750 1.00 88.94 187 GLU A O 1
ATOM 1624 N N . LYS A 1 188 ? 15.235 -13.244 -37.647 1.00 91.88 188 LYS A N 1
ATOM 1625 C CA . LYS A 1 188 ? 14.523 -14.467 -37.242 1.00 91.88 188 LYS A CA 1
ATOM 1626 C C . LYS A 1 188 ? 15.171 -15.129 -36.024 1.00 91.88 188 LYS A C 1
ATOM 1628 O O . LYS A 1 188 ? 14.456 -15.579 -35.131 1.00 91.88 188 LYS A O 1
ATOM 1633 N N . LYS A 1 189 ? 16.505 -15.205 -36.003 1.00 92.94 189 LYS A N 1
ATOM 1634 C CA . LYS A 1 189 ? 17.260 -15.765 -34.876 1.00 92.94 189 LYS A CA 1
ATOM 1635 C C . LYS A 1 189 ? 17.130 -14.865 -33.647 1.00 92.94 189 LYS A C 1
ATOM 1637 O O . LYS A 1 189 ? 16.831 -15.366 -32.569 1.00 92.94 189 LYS A O 1
ATOM 1642 N N . GLU A 1 190 ? 17.269 -13.552 -33.820 1.00 92.00 190 GLU A N 1
ATOM 1643 C CA . GLU A 1 190 ? 17.186 -12.614 -32.697 1.00 92.00 190 GLU A CA 1
ATOM 1644 C C . GLU A 1 190 ? 15.779 -12.526 -32.101 1.00 92.00 190 GLU A C 1
ATOM 1646 O O . GLU A 1 190 ? 15.639 -12.467 -30.884 1.00 92.00 190 GLU A O 1
ATOM 1651 N N . LYS A 1 191 ? 14.721 -12.670 -32.910 1.00 92.50 191 LYS A N 1
ATOM 1652 C CA . LYS A 1 191 ? 13.352 -12.846 -32.397 1.00 92.50 191 LYS A CA 1
ATOM 1653 C C . LYS A 1 191 ? 13.225 -14.075 -31.492 1.00 92.50 191 LYS A C 1
ATOM 1655 O O . LYS A 1 191 ? 12.595 -13.994 -30.443 1.00 92.50 191 LYS A O 1
ATOM 1660 N N . GLN A 1 192 ? 13.818 -15.208 -31.874 1.00 93.88 192 GLN A N 1
ATOM 1661 C CA . GLN A 1 192 ? 13.796 -16.425 -31.051 1.00 93.88 192 GLN A CA 1
ATOM 1662 C C . GLN A 1 192 ? 14.601 -16.261 -29.756 1.00 93.88 192 GLN A C 1
ATOM 1664 O O . GLN A 1 192 ? 14.139 -16.693 -28.700 1.00 93.88 192 GLN A O 1
ATOM 1669 N N . ASN A 1 193 ? 15.768 -15.616 -29.828 1.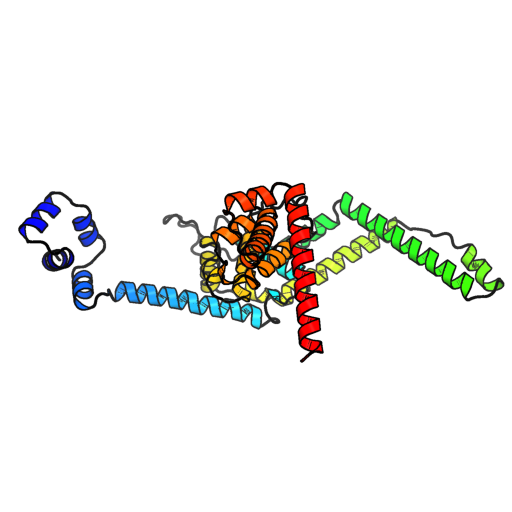00 93.31 193 ASN A N 1
ATOM 1670 C CA . ASN A 1 193 ? 16.578 -15.299 -28.652 1.00 93.31 193 ASN A CA 1
ATOM 1671 C C . ASN A 1 193 ? 15.819 -14.380 -27.688 1.00 93.31 193 ASN A C 1
ATOM 1673 O O . ASN A 1 193 ? 15.773 -14.669 -26.497 1.00 93.31 193 ASN A O 1
ATOM 1677 N N . LEU A 1 194 ? 15.169 -13.334 -28.205 1.00 91.19 194 LEU A N 1
ATOM 1678 C CA . LEU A 1 194 ? 14.399 -12.384 -27.405 1.00 91.19 194 LEU A CA 1
ATOM 1679 C C . LEU A 1 194 ? 13.206 -13.052 -26.709 1.00 91.19 194 LEU A C 1
ATOM 1681 O O . LEU A 1 194 ? 12.983 -12.827 -25.524 1.00 91.19 194 LEU A O 1
ATOM 1685 N N . ILE A 1 195 ? 12.474 -13.934 -27.401 1.00 93.06 195 ILE A N 1
ATOM 1686 C CA . ILE A 1 195 ? 11.401 -14.730 -26.777 1.00 93.06 195 ILE A CA 1
ATOM 1687 C C . ILE A 1 195 ? 11.954 -15.560 -25.612 1.00 93.06 195 ILE A C 1
ATOM 1689 O O . ILE A 1 195 ? 11.356 -15.597 -24.537 1.00 93.06 195 ILE A O 1
ATOM 1693 N N . LYS A 1 196 ? 13.100 -16.222 -25.813 1.00 94.69 196 LYS A N 1
ATOM 1694 C CA . LYS A 1 196 ? 13.745 -17.026 -24.772 1.00 94.69 196 LYS A CA 1
ATOM 1695 C C . LYS A 1 196 ? 14.184 -16.164 -23.583 1.00 94.69 196 LYS A C 1
ATOM 1697 O O . LYS A 1 196 ? 13.933 -16.554 -22.449 1.00 94.69 196 LYS A O 1
ATOM 1702 N N . GLU A 1 197 ? 14.770 -14.995 -23.836 1.00 92.88 197 GLU A N 1
ATOM 1703 C CA . GLU A 1 197 ? 15.166 -14.031 -22.802 1.00 92.88 197 GLU A CA 1
ATOM 1704 C C . GLU A 1 197 ? 13.966 -13.580 -21.960 1.00 92.88 197 GLU A C 1
ATOM 1706 O O . GLU A 1 197 ? 14.042 -13.605 -20.732 1.00 92.88 197 GLU A O 1
ATOM 1711 N N . ILE A 1 198 ? 12.845 -13.225 -22.601 1.00 89.88 198 ILE A N 1
ATOM 1712 C CA . ILE A 1 198 ? 11.612 -12.817 -21.910 1.00 89.88 198 ILE A CA 1
ATOM 1713 C C . ILE A 1 198 ? 11.120 -13.947 -20.995 1.00 89.88 198 ILE A C 1
ATOM 1715 O O . ILE A 1 198 ? 10.843 -13.714 -19.819 1.00 89.88 198 ILE A O 1
ATOM 1719 N N . ILE A 1 199 ? 11.068 -15.185 -21.499 1.00 93.25 199 ILE A N 1
ATOM 1720 C CA . ILE A 1 199 ? 10.626 -16.348 -20.716 1.00 93.25 199 ILE A CA 1
ATOM 1721 C C . ILE A 1 199 ? 11.556 -16.600 -19.521 1.00 93.25 199 ILE A C 1
ATOM 1723 O O . ILE A 1 199 ? 11.075 -16.769 -18.400 1.00 93.25 199 ILE A O 1
ATOM 1727 N N . GLU A 1 200 ? 12.874 -16.604 -19.734 1.00 94.69 200 GLU A N 1
ATOM 1728 C CA . GLU A 1 200 ? 13.861 -16.809 -18.666 1.00 94.69 200 GLU A CA 1
ATOM 1729 C C . GLU A 1 200 ? 13.804 -15.694 -17.613 1.00 94.69 200 GLU A C 1
ATOM 1731 O O . GLU A 1 200 ? 13.924 -15.960 -16.415 1.00 94.69 200 GLU A O 1
ATOM 1736 N N . HIS A 1 201 ? 13.595 -14.444 -18.034 1.00 91.69 201 HIS A N 1
ATOM 1737 C CA . HIS A 1 201 ? 13.439 -13.316 -17.121 1.00 91.69 201 HIS A CA 1
ATOM 1738 C C . HIS A 1 201 ? 12.204 -13.481 -16.229 1.00 91.69 201 HIS A C 1
ATOM 1740 O O . HIS A 1 201 ? 12.299 -13.344 -15.010 1.00 91.69 201 HIS A O 1
ATOM 1746 N N . SER A 1 202 ? 11.062 -13.851 -16.806 1.00 92.06 202 SER A N 1
ATOM 1747 C CA . SER A 1 202 ? 9.834 -14.099 -16.048 1.00 92.06 202 SER A CA 1
ATOM 1748 C C . SER A 1 202 ? 9.934 -15.285 -15.093 1.00 92.06 202 SER A C 1
ATOM 1750 O O . SER A 1 202 ? 9.383 -15.227 -13.997 1.00 92.06 202 SER A O 1
ATOM 1752 N N . GLN A 1 203 ? 10.648 -16.349 -15.471 1.00 94.25 203 GLN A N 1
ATOM 1753 C CA . GLN A 1 203 ? 10.916 -17.475 -14.569 1.00 94.25 203 GLN A CA 1
ATOM 1754 C C . GLN A 1 203 ? 11.711 -17.017 -13.341 1.00 94.25 203 GLN A C 1
ATOM 1756 O O . GLN A 1 203 ? 11.325 -17.318 -12.213 1.00 94.25 203 GLN A O 1
ATOM 1761 N N . LYS A 1 204 ? 12.756 -16.203 -13.542 1.00 94.19 204 LYS A N 1
ATOM 1762 C CA . LYS A 1 204 ? 13.517 -15.605 -12.432 1.00 94.19 204 LYS A CA 1
ATOM 1763 C C . LYS A 1 204 ? 12.647 -14.700 -11.562 1.00 94.19 204 LYS A C 1
ATOM 1765 O O . LYS A 1 204 ? 12.724 -14.777 -10.338 1.00 94.19 204 LYS A O 1
ATOM 1770 N N . GLN A 1 205 ? 11.795 -13.869 -12.168 1.00 94.06 205 GLN A N 1
ATOM 1771 C CA . GLN A 1 205 ? 10.851 -13.033 -11.418 1.00 94.06 205 GLN A CA 1
ATOM 1772 C C . GLN A 1 205 ? 9.909 -13.884 -10.558 1.00 94.06 205 GLN A C 1
ATOM 1774 O O . GLN A 1 205 ? 9.758 -13.595 -9.372 1.00 94.06 205 GLN A O 1
ATOM 1779 N N . PHE A 1 206 ? 9.331 -14.950 -11.124 1.00 95.44 206 PHE A N 1
ATOM 1780 C CA . PHE A 1 206 ? 8.474 -15.887 -10.396 1.00 95.44 206 PHE A CA 1
ATOM 1781 C C . PHE A 1 206 ? 9.200 -16.454 -9.172 1.00 95.44 206 PHE A C 1
ATOM 1783 O O . PHE A 1 206 ? 8.687 -16.365 -8.058 1.00 95.44 206 PHE A O 1
ATOM 1790 N N . GLU A 1 207 ? 10.409 -16.989 -9.360 1.00 94.69 207 GLU A N 1
ATOM 1791 C CA . GLU A 1 207 ? 11.207 -17.575 -8.278 1.00 94.69 207 GLU A CA 1
ATOM 1792 C C . GLU A 1 207 ? 11.544 -16.552 -7.188 1.00 94.69 207 GLU A C 1
ATOM 1794 O O . GLU A 1 207 ? 11.388 -16.836 -6.001 1.00 94.69 207 GLU A O 1
ATOM 1799 N N . HIS A 1 208 ? 11.963 -15.344 -7.567 1.00 93.50 208 HIS A N 1
ATOM 1800 C CA . HIS A 1 208 ? 12.320 -14.290 -6.615 1.00 93.50 208 HIS A CA 1
ATOM 1801 C C . HIS A 1 208 ? 11.107 -13.834 -5.793 1.00 93.50 208 HIS A C 1
ATOM 1803 O O . HIS A 1 208 ? 11.184 -13.750 -4.565 1.00 93.50 208 HIS A O 1
ATOM 1809 N N . ILE A 1 209 ? 9.969 -13.594 -6.451 1.00 94.31 209 ILE A N 1
ATOM 1810 C CA . ILE A 1 209 ? 8.723 -13.231 -5.769 1.00 94.31 209 ILE A CA 1
ATOM 1811 C C . ILE A 1 209 ? 8.295 -14.352 -4.822 1.00 94.31 209 ILE A C 1
ATOM 1813 O O . ILE A 1 209 ? 7.980 -14.094 -3.659 1.00 94.31 209 ILE A O 1
ATOM 1817 N N . TYR A 1 210 ? 8.313 -15.598 -5.297 1.00 93.44 210 TYR A N 1
ATOM 1818 C CA . TYR A 1 210 ? 7.965 -16.759 -4.490 1.00 93.44 210 TYR A CA 1
ATOM 1819 C C . TYR A 1 210 ? 8.863 -16.854 -3.248 1.00 93.44 210 TYR A C 1
ATOM 1821 O O . TYR A 1 210 ? 8.372 -16.984 -2.128 1.00 93.44 210 TYR A O 1
ATOM 1829 N N . ASN A 1 211 ? 10.176 -16.699 -3.402 1.00 91.12 211 ASN A N 1
ATOM 1830 C CA . ASN A 1 211 ? 11.118 -16.787 -2.286 1.00 91.12 211 ASN A CA 1
ATOM 1831 C C . ASN A 1 211 ? 10.897 -15.704 -1.218 1.00 91.12 211 ASN A C 1
ATOM 1833 O O . ASN A 1 211 ? 11.104 -15.971 -0.035 1.00 91.12 211 ASN A O 1
ATOM 1837 N N . HIS A 1 212 ? 10.446 -14.505 -1.596 1.00 91.56 212 HIS A N 1
ATOM 1838 C CA . HIS A 1 212 ? 10.208 -13.428 -0.630 1.00 91.56 212 HIS A CA 1
ATOM 1839 C C . HIS A 1 212 ? 8.801 -13.415 -0.040 1.00 91.56 212 HIS A C 1
ATOM 1841 O O . HIS A 1 212 ? 8.651 -13.058 1.129 1.00 91.56 212 HIS A O 1
ATOM 1847 N N . LEU A 1 213 ? 7.784 -13.809 -0.810 1.00 93.38 213 LEU A N 1
ATOM 1848 C CA . LEU A 1 213 ? 6.376 -13.610 -0.456 1.00 93.38 213 LEU A CA 1
ATOM 1849 C C . LEU A 1 213 ? 5.573 -14.908 -0.315 1.00 93.38 213 LEU A C 1
ATOM 1851 O O . LEU A 1 213 ? 4.403 -14.853 0.062 1.00 93.38 213 LEU A O 1
ATOM 1855 N N . SER A 1 214 ? 6.179 -16.083 -0.519 1.00 91.56 214 SER A N 1
ATOM 1856 C CA . SER A 1 214 ? 5.497 -17.375 -0.330 1.00 91.56 214 SER A CA 1
ATOM 1857 C C . SER A 1 214 ? 4.963 -17.583 1.086 1.00 91.56 214 SER A C 1
ATOM 1859 O O . SER A 1 214 ? 4.078 -18.411 1.273 1.00 91.56 214 SER A O 1
ATOM 1861 N N . PHE A 1 215 ? 5.408 -16.815 2.089 1.00 90.31 215 PHE A N 1
ATOM 1862 C CA . PHE A 1 215 ? 4.809 -16.860 3.425 1.00 90.31 215 PHE A CA 1
ATOM 1863 C C . PHE A 1 215 ? 3.304 -16.541 3.423 1.00 90.31 215 PHE A C 1
ATOM 1865 O O . PHE A 1 215 ? 2.590 -16.984 4.322 1.00 90.31 215 PHE A O 1
ATOM 1872 N N . ILE A 1 216 ? 2.810 -15.795 2.424 1.00 91.12 216 ILE A N 1
ATOM 1873 C CA . ILE A 1 216 ? 1.395 -15.423 2.280 1.00 91.12 216 ILE A CA 1
ATOM 1874 C C . ILE A 1 216 ? 0.516 -16.674 2.171 1.00 91.12 216 ILE A C 1
ATOM 1876 O O . ILE A 1 216 ? -0.599 -16.701 2.693 1.00 91.12 216 ILE A O 1
ATOM 1880 N N . GLN A 1 217 ? 1.033 -17.753 1.571 1.00 87.56 217 GLN A N 1
ATOM 1881 C CA . GLN A 1 217 ? 0.304 -19.019 1.449 1.00 87.56 217 GLN A CA 1
ATOM 1882 C C . GLN A 1 217 ? 0.007 -19.674 2.810 1.00 87.56 217 GLN A C 1
ATOM 1884 O O . GLN A 1 217 ? -0.902 -20.495 2.923 1.00 87.56 217 GLN A O 1
ATOM 1889 N N . TYR A 1 218 ? 0.753 -19.291 3.850 1.00 88.06 218 TYR A N 1
ATOM 1890 C CA . TYR A 1 218 ? 0.607 -19.802 5.211 1.00 88.06 218 TYR A CA 1
ATOM 1891 C C . TYR A 1 218 ? -0.222 -18.886 6.116 1.00 88.06 218 TYR A C 1
ATOM 1893 O O . TYR A 1 218 ? -0.327 -19.155 7.313 1.00 88.06 218 TYR A O 1
ATOM 1901 N N . TRP A 1 219 ? -0.823 -17.816 5.586 1.00 87.44 219 TRP A N 1
ATOM 1902 C CA . TRP A 1 219 ? -1.749 -16.997 6.363 1.00 87.44 219 TRP A CA 1
ATOM 1903 C C . TRP A 1 219 ? -2.971 -17.817 6.803 1.00 87.44 219 TRP A C 1
ATOM 1905 O O . TRP A 1 219 ? -3.663 -18.462 6.007 1.00 87.44 219 TRP A O 1
ATOM 1915 N N . ASP A 1 220 ? -3.208 -17.801 8.114 1.00 87.12 220 ASP A N 1
ATOM 1916 C CA . ASP A 1 220 ? -4.374 -18.398 8.753 1.00 87.12 220 ASP A CA 1
ATOM 1917 C C . ASP A 1 220 ? -5.618 -17.509 8.561 1.00 87.12 220 ASP A C 1
ATOM 1919 O O . ASP A 1 220 ? -5.552 -16.400 8.025 1.00 87.12 220 ASP A O 1
ATOM 1923 N N . ASN A 1 221 ? -6.786 -18.005 8.974 1.00 84.81 221 ASN A N 1
ATOM 1924 C CA . ASN A 1 221 ? -8.035 -17.255 8.823 1.00 84.81 221 ASN A CA 1
ATOM 1925 C C . ASN A 1 221 ? -8.001 -15.925 9.595 1.00 84.81 221 ASN A C 1
ATOM 1927 O O . ASN A 1 221 ? -8.527 -14.931 9.100 1.00 84.81 221 ASN A O 1
ATOM 1931 N N . ASP A 1 222 ? -7.343 -15.884 10.757 1.00 88.38 222 ASP A N 1
ATOM 1932 C CA . ASP A 1 222 ? -7.183 -14.665 11.559 1.00 88.38 222 ASP A CA 1
ATOM 1933 C C . ASP A 1 222 ? -6.393 -13.595 10.801 1.00 88.38 222 ASP A C 1
ATOM 1935 O O . ASP A 1 222 ? -6.781 -12.426 10.791 1.00 88.38 222 ASP A O 1
ATOM 1939 N N . MET A 1 223 ? -5.321 -13.992 10.113 1.00 90.56 223 MET A N 1
ATOM 1940 C CA . MET A 1 223 ? -4.562 -13.108 9.237 1.00 90.56 223 MET A CA 1
ATOM 1941 C C . MET A 1 223 ? -5.415 -12.598 8.079 1.00 90.56 223 MET A C 1
ATOM 1943 O O . MET A 1 223 ? -5.411 -11.398 7.821 1.00 90.56 223 MET A O 1
ATOM 1947 N N . TYR A 1 224 ? -6.202 -13.452 7.422 1.00 86.25 224 TYR A N 1
ATOM 1948 C CA . TYR A 1 224 ? -7.121 -13.004 6.368 1.00 86.25 224 TYR A CA 1
ATOM 1949 C C . TYR A 1 224 ? -8.187 -12.025 6.889 1.00 86.25 224 TYR A C 1
ATOM 1951 O O . TYR A 1 224 ? -8.449 -11.008 6.243 1.00 86.25 224 TYR A O 1
ATOM 1959 N N . PHE A 1 225 ? -8.752 -12.264 8.078 1.00 85.94 225 PHE A N 1
ATOM 1960 C CA . PHE A 1 225 ? -9.662 -11.319 8.735 1.00 85.94 225 PHE A CA 1
ATOM 1961 C C . PHE A 1 225 ? -8.979 -9.989 9.050 1.00 85.94 225 PHE A C 1
ATOM 1963 O O . PHE A 1 225 ? -9.556 -8.923 8.828 1.00 85.94 225 PHE A O 1
ATOM 1970 N N . PHE A 1 226 ? -7.741 -10.041 9.535 1.00 91.94 226 PHE A N 1
ATOM 1971 C CA . PHE A 1 226 ? -6.947 -8.858 9.822 1.00 91.94 226 PHE A CA 1
ATOM 1972 C C . PHE A 1 226 ? -6.638 -8.047 8.555 1.00 91.94 226 PHE A C 1
ATOM 1974 O O . PHE A 1 226 ? -6.866 -6.839 8.542 1.00 91.94 226 PHE A O 1
ATOM 1981 N N . ILE A 1 227 ? -6.205 -8.691 7.467 1.00 91.69 227 ILE A N 1
ATOM 1982 C CA . ILE A 1 227 ? -5.984 -8.032 6.170 1.00 91.69 227 ILE A CA 1
ATOM 1983 C C . ILE A 1 227 ? -7.280 -7.410 5.644 1.00 91.69 227 ILE A C 1
ATOM 1985 O O . ILE A 1 227 ? -7.266 -6.268 5.194 1.00 91.69 227 ILE A O 1
ATOM 1989 N N . ASN A 1 228 ? -8.415 -8.105 5.753 1.00 85.81 228 ASN A N 1
ATOM 1990 C CA . ASN A 1 228 ? -9.709 -7.550 5.352 1.00 85.81 228 ASN A CA 1
ATOM 1991 C C . ASN A 1 228 ? -10.075 -6.300 6.165 1.00 85.81 228 ASN A C 1
ATOM 1993 O O . ASN A 1 228 ? -10.524 -5.301 5.608 1.00 85.81 228 ASN A O 1
ATOM 1997 N N . TYR A 1 229 ? -9.848 -6.330 7.481 1.00 89.31 229 TYR A N 1
ATOM 1998 C CA . TYR A 1 229 ? -10.033 -5.155 8.327 1.00 89.31 229 TYR A CA 1
ATOM 1999 C C . TYR A 1 229 ? -9.161 -3.983 7.861 1.00 89.31 229 TYR A C 1
ATOM 2001 O O . TYR A 1 229 ? -9.663 -2.865 7.741 1.00 89.31 229 TYR A O 1
ATOM 2009 N N . LEU A 1 230 ? -7.883 -4.228 7.551 1.00 93.38 230 LEU A N 1
ATOM 2010 C CA . LEU A 1 230 ? -6.991 -3.200 7.010 1.00 93.38 230 LEU A CA 1
ATOM 2011 C C . LEU A 1 230 ? -7.528 -2.640 5.690 1.00 93.38 230 LEU A C 1
ATOM 2013 O O . LEU A 1 230 ? -7.667 -1.432 5.567 1.00 93.38 230 LEU A O 1
ATOM 2017 N N . ILE A 1 231 ? -7.909 -3.496 4.741 1.00 90.69 231 ILE A N 1
ATOM 2018 C CA . ILE A 1 231 ? -8.462 -3.085 3.442 1.00 90.69 231 ILE A CA 1
ATOM 2019 C C . ILE A 1 231 ? -9.728 -2.231 3.619 1.00 90.69 231 ILE A C 1
ATOM 2021 O O . ILE A 1 231 ? -9.824 -1.158 3.031 1.00 90.69 231 ILE A O 1
ATOM 2025 N N . LYS A 1 232 ? -10.683 -2.663 4.456 1.00 87.56 232 LYS A N 1
ATOM 2026 C CA . LYS A 1 232 ? -11.949 -1.940 4.699 1.00 87.56 232 LYS A CA 1
ATOM 2027 C C . LYS A 1 232 ? -11.760 -0.600 5.405 1.00 87.56 232 LYS A C 1
ATOM 2029 O O . LYS A 1 232 ? -12.617 0.271 5.298 1.00 87.56 232 LYS A O 1
ATOM 2034 N N . THR A 1 233 ? -10.664 -0.449 6.141 1.00 90.69 233 THR A N 1
ATOM 2035 C CA . THR A 1 233 ? -10.321 0.785 6.856 1.00 90.69 233 THR A CA 1
ATOM 2036 C C . THR A 1 233 ? -9.268 1.610 6.125 1.00 90.69 233 THR A C 1
ATOM 2038 O O . THR A 1 233 ? -8.695 2.516 6.725 1.00 90.69 233 THR A O 1
ATOM 2041 N N . ASP A 1 234 ? -8.993 1.321 4.845 1.00 91.62 234 ASP A N 1
ATOM 2042 C CA . ASP A 1 234 ? -7.967 2.019 4.059 1.00 91.62 234 ASP A CA 1
ATOM 2043 C C . ASP A 1 234 ? -6.601 2.048 4.785 1.00 91.62 234 ASP A C 1
ATOM 2045 O O . ASP A 1 234 ? -5.871 3.036 4.776 1.00 91.62 234 ASP A O 1
ATOM 2049 N N . PHE A 1 235 ? -6.269 0.943 5.462 1.00 95.00 235 PHE A N 1
ATOM 2050 C CA . PHE A 1 235 ? -5.043 0.733 6.232 1.00 95.00 235 PHE A CA 1
ATOM 2051 C C . PHE A 1 235 ? -4.813 1.764 7.354 1.00 95.00 235 PHE A C 1
ATOM 2053 O O . PHE A 1 235 ? -3.682 1.973 7.796 1.00 95.00 235 PHE A O 1
ATOM 2060 N N . GLU A 1 236 ? -5.876 2.362 7.898 1.00 93.94 236 GLU A N 1
ATOM 2061 C CA . GLU A 1 236 ? -5.798 3.384 8.952 1.00 93.94 236 GLU A CA 1
ATOM 2062 C C . GLU A 1 236 ? -4.962 2.950 10.168 1.00 93.94 236 GLU A C 1
ATOM 2064 O O . GLU A 1 236 ? -4.162 3.725 10.697 1.00 93.94 236 GLU A O 1
ATOM 2069 N N . LEU A 1 237 ? -5.073 1.678 10.570 1.00 93.75 237 LEU A N 1
ATOM 2070 C CA . LEU A 1 237 ? -4.276 1.114 11.665 1.00 93.75 237 LEU A CA 1
ATOM 2071 C C . LEU A 1 237 ? -2.763 1.209 11.407 1.00 93.75 237 LEU A C 1
ATOM 2073 O O . LEU A 1 237 ? -1.982 1.324 12.353 1.00 93.75 237 LEU A O 1
ATOM 2077 N N . PHE A 1 238 ? -2.337 1.107 10.149 1.00 95.62 238 PHE A N 1
ATOM 2078 C CA . PHE A 1 238 ? -0.931 1.164 9.754 1.00 95.62 238 PHE A CA 1
ATOM 2079 C C . PHE A 1 238 ? -0.449 2.601 9.608 1.00 95.62 238 PHE A C 1
ATOM 2081 O O . PHE A 1 238 ? 0.623 2.919 10.121 1.00 95.62 238 PHE A O 1
ATOM 2088 N N . ILE A 1 239 ? -1.262 3.472 9.012 1.00 95.06 239 ILE A N 1
ATOM 2089 C CA . ILE A 1 239 ? -0.975 4.908 8.887 1.00 95.06 239 ILE A CA 1
ATOM 2090 C C . ILE A 1 239 ? -0.703 5.516 10.270 1.00 95.06 239 ILE A C 1
ATOM 2092 O O . ILE A 1 239 ? 0.307 6.182 10.476 1.00 95.06 239 ILE A O 1
ATOM 2096 N N . ASN A 1 240 ? -1.533 5.177 11.259 1.00 90.56 240 ASN A N 1
ATOM 2097 C CA . ASN A 1 240 ? -1.439 5.716 12.618 1.00 90.56 240 ASN A CA 1
ATOM 2098 C C . ASN A 1 240 ? -0.479 4.936 13.537 1.00 90.56 240 ASN A C 1
ATOM 2100 O O . ASN A 1 240 ? -0.451 5.149 14.748 1.00 90.56 240 ASN A O 1
ATOM 2104 N N . SER A 1 241 ? 0.298 3.991 13.000 1.00 90.00 241 SER A N 1
ATOM 2105 C CA . SER A 1 241 ? 1.104 3.075 13.818 1.00 90.00 241 SER A CA 1
ATOM 2106 C C . SER A 1 241 ? 2.457 3.623 14.279 1.00 90.00 241 SER A C 1
ATOM 2108 O O . SER A 1 241 ? 3.125 2.948 15.065 1.00 90.00 241 SER A O 1
ATOM 2110 N N . ASN A 1 242 ? 2.873 4.787 13.764 1.00 89.12 242 ASN A N 1
ATOM 2111 C CA . ASN A 1 242 ? 4.224 5.344 13.902 1.00 89.12 242 ASN A CA 1
ATOM 2112 C C . ASN A 1 242 ? 5.340 4.341 13.530 1.00 89.12 242 ASN A C 1
ATOM 2114 O O . ASN A 1 242 ? 6.425 4.336 14.111 1.00 89.12 242 ASN A O 1
ATOM 2118 N N . ASN A 1 243 ? 5.046 3.435 12.594 1.00 91.75 243 ASN A N 1
ATOM 2119 C CA . ASN A 1 243 ? 5.980 2.445 12.087 1.00 91.75 243 ASN A CA 1
ATOM 2120 C C . ASN A 1 243 ? 6.177 2.674 10.589 1.00 91.75 243 ASN A C 1
ATOM 2122 O O . ASN A 1 243 ? 5.243 2.514 9.807 1.00 91.75 243 ASN A O 1
ATOM 2126 N N . ASP A 1 244 ? 7.406 3.019 10.219 1.00 92.38 244 ASP A N 1
ATOM 2127 C CA . ASP A 1 244 ? 7.776 3.396 8.855 1.00 92.38 244 ASP A CA 1
ATOM 2128 C C . ASP A 1 244 ? 7.499 2.276 7.841 1.00 92.38 244 ASP A C 1
ATOM 2130 O O . ASP A 1 244 ? 7.046 2.535 6.729 1.00 92.38 244 ASP A O 1
ATOM 2134 N N . GLU A 1 245 ? 7.683 1.018 8.244 1.00 93.06 245 GLU A N 1
ATOM 2135 C CA . GLU A 1 245 ? 7.367 -0.119 7.385 1.00 93.06 245 GLU A CA 1
ATOM 2136 C C . GLU A 1 245 ? 5.864 -0.232 7.147 1.00 93.06 245 GLU A C 1
ATOM 2138 O O . GLU A 1 245 ? 5.402 -0.304 6.017 1.00 93.06 245 GLU A O 1
ATOM 2143 N N . LEU A 1 246 ? 5.057 -0.179 8.202 1.00 94.88 246 LEU A N 1
ATOM 2144 C CA . LEU A 1 246 ? 3.607 -0.271 8.051 1.00 94.88 246 LEU A CA 1
ATOM 2145 C C . LEU A 1 246 ? 3.031 0.905 7.259 1.00 94.88 246 LEU A C 1
ATOM 2147 O O . LEU A 1 246 ? 2.119 0.700 6.458 1.00 94.88 246 LEU A O 1
ATOM 2151 N N . LEU A 1 247 ? 3.587 2.106 7.439 1.00 95.94 247 LEU A N 1
ATOM 2152 C CA . LEU A 1 247 ? 3.239 3.272 6.634 1.00 95.94 247 LEU A CA 1
ATOM 2153 C C . LEU A 1 247 ? 3.518 3.018 5.147 1.00 95.94 247 LEU A C 1
ATOM 2155 O O . LEU A 1 247 ? 2.644 3.274 4.321 1.00 95.94 247 LEU A O 1
ATOM 2159 N N . TYR A 1 248 ? 4.683 2.454 4.808 1.00 96.06 248 TYR A N 1
ATOM 2160 C CA . TYR A 1 248 ? 5.020 2.078 3.432 1.00 96.06 248 TYR A CA 1
ATOM 2161 C C . TYR A 1 248 ? 3.994 1.105 2.835 1.00 96.06 248 TYR A C 1
ATOM 2163 O O . TYR A 1 248 ? 3.514 1.309 1.720 1.00 96.06 248 TYR A O 1
ATOM 2171 N N . HIS A 1 249 ? 3.584 0.086 3.599 1.00 96.12 249 HIS A N 1
ATOM 2172 C CA . HIS A 1 249 ? 2.573 -0.868 3.137 1.00 96.12 249 HIS A CA 1
ATOM 2173 C C . HIS A 1 249 ? 1.203 -0.205 2.923 1.00 96.12 249 HIS A C 1
ATOM 2175 O O . HIS A 1 249 ? 0.516 -0.535 1.958 1.00 96.12 249 HIS A O 1
ATOM 2181 N N . ALA A 1 250 ? 0.807 0.723 3.802 1.00 96.12 250 ALA A N 1
ATOM 2182 C CA . ALA A 1 250 ? -0.450 1.458 3.680 1.00 96.12 250 ALA A CA 1
ATOM 2183 C C . ALA A 1 250 ? -0.474 2.360 2.438 1.00 96.12 250 ALA A C 1
ATOM 2185 O O . ALA A 1 250 ? -1.436 2.321 1.673 1.00 96.12 250 ALA A O 1
ATOM 2186 N N . ILE A 1 251 ? 0.601 3.122 2.207 1.00 95.88 251 ILE A N 1
ATOM 2187 C CA . ILE A 1 251 ? 0.747 3.981 1.024 1.00 95.88 251 ILE A CA 1
ATOM 2188 C C . ILE A 1 251 ? 0.683 3.134 -0.247 1.00 95.88 251 ILE A C 1
ATOM 2190 O O . ILE A 1 251 ? -0.105 3.430 -1.142 1.00 95.88 251 ILE A O 1
ATOM 2194 N N . GLY A 1 252 ? 1.451 2.043 -0.313 1.00 94.81 252 GLY A N 1
ATOM 2195 C CA . GLY A 1 252 ? 1.454 1.187 -1.495 1.00 94.81 252 GLY A CA 1
ATOM 2196 C C . GLY A 1 252 ? 0.098 0.544 -1.781 1.00 94.81 252 GLY A C 1
ATOM 2197 O O . GLY A 1 252 ? -0.344 0.532 -2.928 1.00 94.81 252 GLY A O 1
ATOM 2198 N N . PHE A 1 253 ? -0.628 0.107 -0.747 1.00 94.62 253 PHE A N 1
ATOM 2199 C CA . PHE A 1 253 ? -2.004 -0.362 -0.917 1.00 94.62 253 PHE A CA 1
ATOM 2200 C C . PHE A 1 253 ? -2.922 0.721 -1.505 1.00 94.62 253 PHE A C 1
ATOM 2202 O O . PHE A 1 253 ? -3.679 0.428 -2.433 1.00 94.62 253 PHE A O 1
ATOM 2209 N N . LEU A 1 254 ? -2.870 1.952 -0.986 1.00 93.62 254 LEU A N 1
ATOM 2210 C CA . LEU A 1 254 ? -3.734 3.049 -1.435 1.00 93.62 254 LEU A CA 1
ATOM 2211 C C . LEU A 1 254 ? -3.453 3.439 -2.889 1.00 93.62 254 LEU A C 1
ATOM 2213 O O . LEU A 1 254 ? -4.394 3.541 -3.677 1.00 93.62 254 LEU A O 1
ATOM 2217 N N . VAL A 1 255 ? -2.178 3.556 -3.267 1.00 91.62 255 VAL A N 1
ATOM 2218 C CA . VAL A 1 255 ? -1.751 3.830 -4.650 1.00 91.62 255 VAL A CA 1
ATOM 2219 C C . VAL A 1 255 ? -2.287 2.766 -5.611 1.00 91.62 255 VAL A C 1
ATOM 2221 O O . VAL A 1 255 ? -2.886 3.087 -6.637 1.00 91.62 255 VAL A O 1
ATOM 2224 N N . TYR A 1 256 ? -2.141 1.483 -5.272 1.00 90.00 256 TYR A N 1
ATOM 2225 C CA . TYR A 1 256 ? -2.572 0.393 -6.155 1.00 90.00 256 TYR A CA 1
ATOM 2226 C C . TYR A 1 256 ? -4.086 0.204 -6.185 1.00 90.00 256 TYR A C 1
ATOM 2228 O O . TYR A 1 256 ? -4.627 -0.254 -7.188 1.00 90.00 256 TYR A O 1
ATOM 2236 N N . SER A 1 257 ? -4.779 0.545 -5.102 1.00 87.81 257 SER A N 1
ATOM 2237 C CA . SER A 1 257 ? -6.224 0.344 -4.982 1.00 87.81 257 SER A CA 1
ATOM 2238 C C . SER A 1 257 ? -7.061 1.444 -5.621 1.00 87.81 257 SER A C 1
ATOM 2240 O O . SER A 1 257 ? -8.259 1.240 -5.824 1.00 87.81 257 SER A O 1
ATOM 2242 N N . ASN A 1 258 ? -6.468 2.607 -5.888 1.00 80.06 258 ASN A N 1
ATOM 2243 C CA . ASN A 1 258 ? -7.186 3.775 -6.385 1.00 80.06 258 ASN A CA 1
ATOM 2244 C C . ASN A 1 258 ? -7.194 3.892 -7.917 1.00 80.06 258 ASN A C 1
ATOM 2246 O O . ASN A 1 258 ? -7.903 4.750 -8.419 1.00 80.06 258 ASN A O 1
ATOM 2250 N N . ASN A 1 259 ? -6.493 3.005 -8.645 1.00 60.53 259 ASN A N 1
ATOM 2251 C CA . ASN A 1 259 ? -6.600 2.712 -10.094 1.00 60.53 259 ASN A CA 1
ATOM 2252 C C . ASN A 1 259 ? -6.620 3.887 -11.103 1.00 60.53 259 ASN A C 1
ATOM 2254 O O . ASN A 1 259 ? -6.719 3.630 -12.299 1.00 60.53 259 ASN A O 1
ATOM 2258 N N . ASN A 1 260 ? -6.476 5.138 -10.672 1.00 60.75 260 ASN A N 1
ATOM 2259 C CA . ASN A 1 260 ? -6.604 6.315 -11.534 1.00 60.75 260 ASN A CA 1
ATOM 2260 C C . ASN A 1 260 ? -5.337 6.645 -12.328 1.00 60.75 260 ASN A C 1
ATOM 2262 O O . ASN A 1 260 ? -5.382 7.492 -13.212 1.00 60.75 260 ASN A O 1
ATOM 2266 N N . PHE A 1 261 ? -4.225 5.966 -12.052 1.00 58.94 261 PHE A N 1
ATOM 2267 C CA . PHE A 1 261 ? -3.017 6.084 -12.859 1.00 58.94 261 PHE A CA 1
ATOM 2268 C C . PHE A 1 261 ? -3.262 5.445 -14.225 1.00 58.94 261 PHE A C 1
ATOM 2270 O O . PHE A 1 261 ? -3.249 4.212 -14.334 1.00 58.94 261 PHE A O 1
ATOM 2277 N N . LYS A 1 262 ? -3.494 6.257 -15.264 1.00 52.81 262 LYS A N 1
ATOM 2278 C CA . LYS A 1 262 ? -3.386 5.761 -16.640 1.00 52.81 262 LYS A CA 1
ATOM 2279 C C . LYS A 1 262 ? -1.942 5.325 -16.857 1.00 52.81 262 LYS A C 1
ATOM 2281 O O . LYS A 1 262 ? -1.031 5.953 -16.327 1.00 52.81 262 LYS A O 1
ATOM 2286 N N . GLU A 1 263 ? -1.723 4.270 -17.640 1.00 49.06 263 GLU A N 1
ATOM 2287 C CA . GLU A 1 263 ? -0.362 3.824 -17.991 1.00 49.06 263 GLU A CA 1
ATOM 2288 C C . GLU A 1 263 ? 0.454 4.945 -18.666 1.00 49.06 263 GLU A C 1
ATOM 2290 O O . GLU A 1 263 ? 1.672 4.951 -18.580 1.00 49.06 263 GLU A O 1
ATOM 2295 N N . GLU A 1 264 ? -0.234 5.926 -19.258 1.00 45.81 264 GLU A N 1
ATOM 2296 C CA . GLU A 1 264 ? 0.321 7.132 -19.880 1.00 45.81 264 GLU A CA 1
ATOM 2297 C C . GLU A 1 264 ? 0.670 8.254 -18.876 1.00 45.81 264 GLU A C 1
ATOM 2299 O O . GLU A 1 264 ? 1.518 9.090 -19.175 1.00 45.81 264 GLU A O 1
ATOM 2304 N N . ASP A 1 265 ? 0.030 8.282 -17.697 1.00 41.69 265 ASP A N 1
ATOM 2305 C CA . ASP A 1 265 ? 0.186 9.335 -16.674 1.00 41.69 265 ASP A CA 1
ATOM 2306 C C . ASP A 1 265 ? 1.339 9.031 -15.697 1.00 41.69 265 ASP A C 1
ATOM 2308 O O . ASP A 1 265 ? 1.716 9.870 -14.875 1.00 41.69 265 ASP A O 1
ATOM 2312 N N . ILE A 1 266 ? 1.912 7.825 -15.755 1.00 46.84 266 ILE A N 1
ATOM 2313 C CA . ILE A 1 266 ? 3.087 7.486 -14.959 1.00 46.84 266 ILE A CA 1
ATOM 2314 C C . ILE A 1 266 ? 4.315 7.903 -15.766 1.00 46.84 266 ILE A C 1
ATOM 2316 O O . ILE A 1 266 ? 4.720 7.232 -16.706 1.00 46.84 266 ILE A O 1
ATOM 2320 N N . LEU A 1 267 ? 4.962 8.995 -15.355 1.00 40.78 267 LEU A N 1
ATOM 2321 C CA . LEU A 1 267 ? 6.287 9.387 -15.863 1.00 40.78 267 LEU A CA 1
ATOM 2322 C C . LEU A 1 267 ? 7.364 8.300 -15.628 1.00 40.78 267 LEU A C 1
ATOM 2324 O O . LEU A 1 267 ? 8.483 8.404 -16.124 1.00 40.78 267 LEU A O 1
ATOM 2328 N N . TYR A 1 268 ? 7.018 7.279 -14.841 1.00 47.09 268 TYR A N 1
ATOM 2329 C CA . TYR A 1 268 ? 7.834 6.158 -14.418 1.00 47.09 268 TYR A CA 1
ATOM 2330 C C . TYR A 1 268 ? 7.200 4.859 -14.921 1.00 47.09 268 TYR A C 1
ATOM 2332 O O . TYR A 1 268 ? 6.032 4.606 -14.656 1.00 47.09 268 TYR A O 1
ATOM 2340 N N . ASP A 1 269 ? 7.975 3.961 -15.523 1.00 54.59 269 ASP A N 1
ATOM 2341 C CA . ASP A 1 269 ? 7.492 2.633 -15.943 1.00 54.59 269 ASP A CA 1
ATOM 2342 C C . ASP A 1 269 ? 6.985 1.751 -14.769 1.00 54.59 269 ASP A C 1
ATOM 2344 O O . ASP A 1 269 ? 6.560 0.613 -14.971 1.00 54.59 269 ASP A O 1
ATOM 2348 N N . ASN A 1 270 ? 7.010 2.251 -13.521 1.00 70.44 270 ASN A N 1
ATOM 2349 C CA . ASN A 1 270 ? 6.702 1.499 -12.312 1.00 70.44 270 ASN A CA 1
ATOM 2350 C C . ASN A 1 270 ? 5.885 2.292 -11.266 1.00 70.44 270 ASN A C 1
ATOM 2352 O O . ASN A 1 270 ? 6.366 3.267 -10.682 1.00 70.44 270 ASN A O 1
ATOM 2356 N N . LYS A 1 271 ? 4.683 1.798 -10.923 1.00 84.06 271 LYS A N 1
ATOM 2357 C CA . LYS A 1 271 ? 3.840 2.314 -9.820 1.00 84.06 271 LYS A CA 1
ATOM 2358 C C . LYS A 1 271 ? 4.549 2.300 -8.461 1.00 84.06 271 LYS A C 1
ATOM 2360 O O . LYS A 1 271 ? 4.204 3.088 -7.586 1.00 84.06 271 LYS A O 1
ATOM 2365 N N . VAL A 1 272 ? 5.540 1.430 -8.258 1.00 89.94 272 VAL A N 1
ATOM 2366 C CA . VAL A 1 272 ? 6.371 1.416 -7.041 1.00 89.94 272 VAL A CA 1
ATOM 2367 C C . VAL A 1 272 ? 7.152 2.723 -6.871 1.00 89.94 272 VAL A C 1
ATOM 2369 O O . VAL A 1 272 ? 7.344 3.154 -5.736 1.00 89.94 272 VAL A O 1
ATOM 2372 N N . SER A 1 273 ? 7.534 3.403 -7.958 1.00 88.00 273 SER A N 1
ATOM 2373 C CA . SER A 1 273 ? 8.200 4.712 -7.879 1.00 88.00 273 SER A CA 1
ATOM 2374 C C . SER A 1 273 ? 7.298 5.756 -7.211 1.00 88.00 273 SER A C 1
ATOM 2376 O O . SER A 1 273 ? 7.707 6.411 -6.254 1.00 88.00 273 SER A O 1
ATOM 2378 N N . VAL A 1 274 ? 6.020 5.805 -7.609 1.00 89.06 274 VAL A N 1
ATOM 2379 C CA . VAL A 1 274 ? 4.993 6.657 -6.980 1.00 89.06 274 VAL A CA 1
ATOM 2380 C C . VAL A 1 274 ? 4.867 6.348 -5.485 1.00 89.06 274 VAL A C 1
ATOM 2382 O O . VAL A 1 274 ? 4.851 7.258 -4.657 1.00 89.06 274 VAL A O 1
ATOM 2385 N N . VAL A 1 275 ? 4.843 5.063 -5.115 1.00 92.75 275 VAL A N 1
ATOM 2386 C CA . VAL A 1 275 ? 4.817 4.640 -3.702 1.00 92.75 275 VAL A CA 1
ATOM 2387 C C . VAL A 1 275 ? 6.038 5.159 -2.944 1.00 92.75 275 VAL A C 1
ATOM 2389 O O . VAL A 1 275 ? 5.891 5.704 -1.849 1.00 92.75 275 VAL A O 1
ATOM 2392 N N . ASN A 1 276 ? 7.235 5.006 -3.515 1.00 92.38 276 ASN A N 1
ATOM 2393 C CA . ASN A 1 276 ? 8.483 5.456 -2.904 1.00 92.38 276 ASN A CA 1
ATOM 2394 C C . ASN A 1 276 ? 8.505 6.978 -2.725 1.00 92.38 276 ASN A C 1
ATOM 2396 O O . ASN A 1 276 ? 8.972 7.455 -1.693 1.00 92.38 276 ASN A O 1
ATOM 2400 N N . GLU A 1 277 ? 7.975 7.731 -3.686 1.00 91.38 277 GLU A N 1
ATOM 2401 C CA . GLU A 1 277 ? 7.973 9.190 -3.647 1.00 91.38 277 GLU A CA 1
ATOM 2402 C C . GLU A 1 277 ? 6.992 9.746 -2.605 1.00 91.38 277 GLU A C 1
ATOM 2404 O O . GLU A 1 277 ? 7.363 10.600 -1.794 1.00 91.38 277 GLU A O 1
ATOM 2409 N N . ILE A 1 278 ? 5.770 9.202 -2.555 1.00 93.25 278 ILE A N 1
ATOM 2410 C CA . ILE A 1 278 ? 4.782 9.551 -1.524 1.00 93.25 278 ILE A CA 1
ATOM 2411 C C . ILE A 1 278 ? 5.325 9.183 -0.140 1.00 93.25 278 ILE A C 1
ATOM 2413 O O . ILE A 1 278 ? 5.267 9.986 0.793 1.00 93.25 278 ILE A O 1
ATOM 2417 N N . TYR A 1 279 ? 5.892 7.982 0.006 1.00 94.94 279 TYR A N 1
ATOM 2418 C CA . TYR A 1 279 ? 6.518 7.567 1.258 1.00 94.94 279 TYR A CA 1
ATOM 2419 C C . TYR A 1 279 ? 7.679 8.486 1.653 1.00 94.94 279 TYR A C 1
ATOM 2421 O O . TYR A 1 279 ? 7.755 8.881 2.815 1.00 94.94 279 TYR A O 1
ATOM 2429 N N . GLY A 1 280 ? 8.553 8.853 0.710 1.00 93.25 280 GLY A N 1
ATOM 2430 C CA . GLY A 1 280 ? 9.671 9.767 0.941 1.00 93.25 280 GLY A CA 1
ATOM 2431 C C . GLY A 1 280 ? 9.195 11.073 1.569 1.00 93.25 280 GLY A C 1
ATOM 2432 O O . GLY A 1 280 ? 9.655 11.429 2.655 1.00 93.25 280 GLY A O 1
ATOM 2433 N N . TYR A 1 281 ? 8.172 11.693 0.975 1.00 92.44 281 TYR A N 1
ATOM 2434 C CA . TYR A 1 281 ? 7.548 12.899 1.519 1.00 92.44 281 TYR A CA 1
ATOM 2435 C C . TYR A 1 281 ? 7.056 12.711 2.960 1.00 92.44 281 TYR A C 1
ATOM 2437 O O . TYR A 1 281 ? 7.425 13.477 3.847 1.00 92.44 281 TYR A O 1
ATOM 2445 N N . PHE A 1 282 ? 6.248 11.687 3.240 1.00 93.25 282 PHE A N 1
ATOM 2446 C CA . PHE A 1 282 ? 5.697 11.502 4.588 1.00 93.25 282 PHE A CA 1
ATOM 2447 C C . PHE A 1 282 ? 6.735 11.052 5.621 1.00 93.25 282 PHE A C 1
ATOM 2449 O O . PHE A 1 282 ? 6.577 11.328 6.811 1.00 93.25 282 PHE A O 1
ATOM 2456 N N . SER A 1 283 ? 7.811 10.398 5.185 1.00 90.88 283 SER A N 1
ATOM 2457 C CA . SER A 1 283 ? 8.912 10.002 6.063 1.00 90.88 283 SER A CA 1
ATOM 2458 C C . SER A 1 283 ? 9.678 11.210 6.613 1.00 90.88 283 SER A C 1
ATOM 2460 O O . SER A 1 283 ? 10.087 11.194 7.777 1.00 90.88 283 SER A O 1
ATOM 2462 N N . GLU A 1 284 ? 9.792 12.278 5.818 1.00 88.62 284 GLU A N 1
ATOM 2463 C CA . GLU A 1 284 ? 10.386 13.560 6.212 1.00 88.62 284 GLU A CA 1
ATOM 2464 C C . GLU A 1 284 ? 9.388 14.456 6.966 1.00 88.62 284 GLU A C 1
ATOM 2466 O O . GLU A 1 284 ? 9.787 15.291 7.776 1.00 88.62 284 GLU A O 1
ATOM 2471 N N . ASN A 1 285 ? 8.084 14.244 6.753 1.00 88.06 285 ASN A N 1
ATOM 2472 C CA . ASN A 1 285 ? 6.998 15.081 7.267 1.00 88.06 285 ASN A CA 1
ATOM 2473 C C . ASN A 1 285 ? 6.028 14.286 8.156 1.00 88.06 285 ASN A C 1
ATOM 2475 O O . ASN A 1 285 ? 4.813 14.292 7.950 1.00 88.06 285 ASN A O 1
ATOM 2479 N N . LYS A 1 286 ? 6.558 13.583 9.169 1.00 87.25 286 LYS A N 1
ATOM 2480 C CA . LYS A 1 286 ? 5.770 12.644 10.000 1.00 87.25 286 LYS A CA 1
ATOM 2481 C C . LYS A 1 286 ? 4.562 13.279 10.701 1.00 87.25 286 LYS A C 1
ATOM 2483 O O . LYS A 1 286 ? 3.574 12.602 10.961 1.00 87.25 286 LYS A O 1
ATOM 2488 N N . ASN A 1 287 ? 4.629 14.571 11.008 1.00 86.81 287 ASN A N 1
ATOM 2489 C CA . ASN A 1 287 ? 3.547 15.345 11.624 1.00 86.81 287 ASN A CA 1
ATOM 2490 C C . ASN A 1 287 ? 2.370 15.630 10.673 1.00 86.81 287 ASN A C 1
ATOM 2492 O O . ASN A 1 287 ? 1.307 16.032 11.137 1.00 86.81 287 ASN A O 1
ATOM 2496 N N . GLU A 1 288 ? 2.559 15.448 9.368 1.00 84.81 288 GLU A N 1
ATOM 2497 C CA . GLU A 1 288 ? 1.547 15.688 8.335 1.00 84.81 288 GLU A CA 1
ATOM 2498 C C . GLU A 1 288 ? 0.870 14.394 7.866 1.00 84.81 288 GLU A C 1
ATOM 2500 O O . GLU A 1 288 ? -0.042 14.439 7.042 1.00 84.81 288 GLU A O 1
ATOM 2505 N N . ILE A 1 289 ? 1.294 13.237 8.391 1.00 89.50 289 ILE A N 1
ATOM 2506 C CA . ILE A 1 289 ? 0.706 11.938 8.063 1.00 89.50 289 ILE A CA 1
ATOM 2507 C C . ILE A 1 289 ? -0.787 11.963 8.401 1.00 89.50 289 ILE A C 1
ATOM 2509 O O . ILE A 1 289 ? -1.192 12.045 9.560 1.00 89.50 289 ILE A O 1
ATOM 2513 N N . ASN A 1 290 ? -1.608 11.867 7.360 1.00 88.94 290 ASN A N 1
ATOM 2514 C CA . ASN A 1 290 ? -3.057 11.850 7.453 1.00 88.94 290 ASN A CA 1
ATOM 2515 C C . ASN A 1 290 ? -3.620 10.935 6.360 1.00 88.94 290 ASN A C 1
ATOM 2517 O O . ASN A 1 290 ? -3.218 11.026 5.200 1.00 88.94 290 ASN A O 1
ATOM 2521 N N . LYS A 1 291 ? -4.566 10.065 6.727 1.00 90.50 291 LYS A N 1
ATOM 2522 C CA . LYS A 1 291 ? -5.189 9.105 5.807 1.00 90.50 291 LYS A CA 1
ATOM 2523 C C . LYS A 1 291 ? -5.829 9.773 4.589 1.00 90.50 291 LYS A C 1
ATOM 2525 O O . LYS A 1 291 ? -5.604 9.314 3.475 1.00 90.50 291 LYS A O 1
ATOM 2530 N N . GLU A 1 292 ? -6.598 10.838 4.794 1.00 91.19 292 GLU A N 1
ATOM 2531 C CA . GLU A 1 292 ? -7.295 11.537 3.710 1.00 91.19 292 GLU A CA 1
ATOM 2532 C C . GLU A 1 292 ? -6.301 12.199 2.759 1.00 91.19 292 GLU A C 1
ATOM 2534 O O . GLU A 1 292 ? -6.450 12.082 1.548 1.00 91.19 292 GLU A O 1
ATOM 2539 N N . LEU A 1 293 ? -5.234 12.795 3.297 1.00 89.69 293 LEU A N 1
ATOM 2540 C CA . LEU A 1 293 ? -4.175 13.398 2.489 1.00 89.69 293 LEU A CA 1
ATOM 2541 C C . LEU A 1 293 ? -3.416 12.351 1.659 1.00 89.69 293 LEU A C 1
ATOM 2543 O O . LEU A 1 293 ? -3.219 12.536 0.461 1.00 89.69 293 LEU A O 1
ATOM 2547 N N . ILE A 1 294 ? -3.016 11.227 2.268 1.00 91.88 294 ILE A N 1
ATOM 2548 C CA . ILE A 1 294 ? -2.357 10.127 1.543 1.00 91.88 294 ILE A CA 1
ATOM 2549 C C . ILE A 1 294 ? -3.280 9.602 0.444 1.00 91.88 294 ILE A C 1
ATOM 2551 O O . ILE A 1 294 ? -2.827 9.345 -0.670 1.00 91.88 294 ILE A O 1
ATOM 2555 N N . LYS A 1 295 ? -4.572 9.440 0.743 1.00 90.44 295 LYS A N 1
ATOM 2556 C CA . LYS A 1 295 ? -5.571 8.958 -0.211 1.00 90.44 295 LYS A CA 1
ATOM 2557 C C . LYS A 1 295 ? -5.775 9.935 -1.365 1.00 90.44 295 LYS A C 1
ATOM 2559 O O . LYS A 1 295 ? -5.825 9.490 -2.505 1.00 90.44 295 LYS A O 1
ATOM 2564 N N . GLU A 1 296 ? -5.846 11.229 -1.074 1.00 90.12 296 GLU A N 1
ATOM 2565 C CA . GLU A 1 296 ? -5.934 12.301 -2.064 1.00 90.12 296 GLU A CA 1
ATOM 2566 C C . GLU A 1 296 ? -4.724 12.285 -3.008 1.00 90.12 296 GLU A C 1
ATOM 2568 O O . GLU A 1 296 ? -4.901 12.219 -4.221 1.00 90.12 296 GLU A O 1
ATOM 2573 N N . ILE A 1 297 ? -3.505 12.224 -2.467 1.00 89.50 297 ILE A N 1
ATOM 2574 C CA . ILE A 1 297 ? -2.276 12.124 -3.270 1.00 89.50 297 ILE A CA 1
ATOM 2575 C C . ILE A 1 297 ? -2.227 10.803 -4.059 1.00 89.50 297 ILE A C 1
ATOM 2577 O O . ILE A 1 297 ? -1.774 10.762 -5.198 1.00 89.50 297 ILE A O 1
ATOM 2581 N N . SER A 1 298 ? -2.721 9.708 -3.477 1.00 87.56 298 SER A N 1
ATOM 2582 C CA . SER A 1 298 ? -2.791 8.403 -4.151 1.00 87.56 298 SER A CA 1
ATOM 2583 C C . SER A 1 298 ? -3.831 8.361 -5.278 1.00 87.56 298 SER A C 1
ATOM 2585 O O . SER A 1 298 ? -3.811 7.426 -6.074 1.00 87.56 298 SER A O 1
ATOM 2587 N N . LEU A 1 299 ? -4.772 9.310 -5.317 1.00 86.06 299 LEU A N 1
ATOM 2588 C CA . LEU A 1 299 ? -5.748 9.475 -6.399 1.00 86.06 299 LEU A CA 1
ATOM 2589 C C . LEU A 1 299 ? -5.219 10.409 -7.491 1.00 86.06 299 LEU A C 1
ATOM 2591 O O . LEU A 1 299 ? -5.447 10.143 -8.668 1.00 86.06 299 LEU A O 1
ATOM 2595 N N . GLU A 1 300 ? -4.534 11.481 -7.090 1.00 86.44 300 GLU A N 1
ATOM 2596 C CA . GLU A 1 300 ? -4.022 12.543 -7.956 1.00 86.44 300 GLU A CA 1
ATOM 2597 C C . GLU A 1 300 ? -2.584 12.879 -7.544 1.00 86.44 300 GLU A C 1
ATOM 2599 O O . GLU A 1 300 ? -2.340 13.715 -6.674 1.00 86.44 300 GLU A O 1
ATOM 2604 N N . PHE A 1 301 ? -1.613 12.205 -8.161 1.00 83.44 301 PHE A N 1
ATOM 2605 C CA . PHE A 1 301 ? -0.210 12.307 -7.752 1.00 83.44 301 PHE A CA 1
ATOM 2606 C C . PHE A 1 301 ? 0.401 13.697 -7.949 1.00 83.44 301 PHE A C 1
ATOM 2608 O O . PHE A 1 301 ? 1.247 14.092 -7.154 1.00 83.44 301 PHE A O 1
ATOM 2615 N N . GLU A 1 302 ? -0.089 14.479 -8.915 1.00 82.19 302 GLU A N 1
ATOM 2616 C CA . GLU A 1 302 ? 0.306 15.884 -9.120 1.00 82.19 302 GLU A CA 1
ATOM 2617 C C . GLU A 1 302 ? 0.139 16.731 -7.847 1.00 82.19 302 GLU A C 1
ATOM 2619 O O . GLU A 1 302 ? 0.921 17.649 -7.590 1.00 82.19 302 GLU A O 1
ATOM 2624 N N . LYS A 1 303 ? -0.817 16.374 -6.977 1.00 85.06 303 LYS A N 1
ATOM 2625 C CA . LYS A 1 303 ? -0.997 17.049 -5.688 1.00 85.06 303 LYS A CA 1
ATOM 2626 C C . LYS A 1 303 ? 0.213 16.918 -4.779 1.00 85.06 303 LYS A C 1
ATOM 2628 O O . LYS A 1 303 ? 0.447 17.809 -3.967 1.00 85.06 303 LYS A O 1
ATOM 2633 N N . LEU A 1 304 ? 1.006 15.851 -4.900 1.00 87.12 304 LEU A N 1
ATOM 2634 C CA . LEU A 1 304 ? 2.239 15.712 -4.129 1.00 87.12 304 LEU A CA 1
ATOM 2635 C C . LEU A 1 304 ? 3.194 16.880 -4.400 1.00 87.12 304 LEU A C 1
ATOM 2637 O O . LEU A 1 304 ? 3.764 17.436 -3.460 1.00 87.12 304 LEU A O 1
ATOM 2641 N N . ASP A 1 305 ? 3.337 17.280 -5.663 1.00 84.81 305 ASP A N 1
ATOM 2642 C CA . ASP A 1 305 ? 4.187 18.405 -6.044 1.00 84.81 305 ASP A CA 1
ATOM 2643 C C . ASP A 1 305 ? 3.610 19.734 -5.566 1.00 84.81 305 ASP A C 1
ATOM 2645 O O . ASP A 1 305 ? 4.355 20.601 -5.099 1.00 84.81 305 ASP A O 1
ATOM 2649 N N . GLU A 1 306 ? 2.286 19.891 -5.591 1.00 86.12 306 GLU A N 1
ATOM 2650 C CA . GLU A 1 306 ? 1.633 21.044 -4.974 1.00 86.12 306 GLU A CA 1
ATOM 2651 C C . GLU A 1 306 ? 1.940 21.129 -3.473 1.00 86.12 306 GLU A C 1
ATOM 2653 O O . GLU A 1 306 ? 2.317 22.196 -2.985 1.00 86.12 306 GLU A O 1
ATOM 2658 N N . PHE A 1 307 ? 1.851 20.016 -2.737 1.00 85.06 307 PHE A N 1
ATOM 2659 C CA . PHE A 1 307 ? 2.159 19.976 -1.304 1.00 85.06 307 PHE A CA 1
ATOM 2660 C C . PHE A 1 307 ? 3.637 20.260 -1.017 1.00 85.06 307 PHE A C 1
ATOM 2662 O O . PHE A 1 307 ? 3.943 21.082 -0.148 1.00 85.06 307 PHE A O 1
ATOM 2669 N N . LYS A 1 308 ? 4.562 19.664 -1.780 1.00 88.19 308 LYS A N 1
ATOM 2670 C CA . LYS A 1 308 ? 6.004 19.948 -1.675 1.00 88.19 308 LYS A CA 1
ATOM 2671 C C . LYS A 1 308 ? 6.302 21.428 -1.910 1.00 88.19 308 LYS A C 1
ATOM 2673 O O . LYS A 1 308 ? 7.009 22.048 -1.112 1.00 88.19 308 LYS A O 1
ATOM 2678 N N . ASN A 1 309 ? 5.739 22.013 -2.970 1.00 87.31 309 ASN A N 1
ATOM 2679 C CA . ASN A 1 309 ? 5.918 23.428 -3.286 1.00 87.31 309 ASN A CA 1
ATOM 2680 C C . ASN A 1 309 ? 5.304 24.324 -2.208 1.00 87.31 309 ASN A C 1
ATOM 2682 O O . ASN A 1 309 ? 5.962 25.253 -1.741 1.00 87.31 309 ASN A O 1
ATOM 2686 N N . TYR A 1 310 ? 4.088 24.019 -1.752 1.00 87.62 310 TYR A N 1
ATOM 2687 C CA . TYR A 1 310 ? 3.440 24.741 -0.659 1.00 87.62 310 TYR A CA 1
ATOM 2688 C C . TYR A 1 310 ? 4.324 24.762 0.585 1.00 87.62 310 TYR A C 1
ATOM 2690 O O . TYR A 1 310 ? 4.571 25.828 1.153 1.00 87.62 310 TYR A O 1
ATOM 2698 N N . LYS A 1 311 ? 4.861 23.603 0.975 1.00 85.19 311 LYS A N 1
ATOM 2699 C CA . LYS A 1 311 ? 5.730 23.482 2.142 1.00 85.19 311 LYS A CA 1
ATOM 2700 C C . LYS A 1 311 ? 6.994 24.317 1.982 1.00 85.19 311 LYS A C 1
ATOM 2702 O O . LYS A 1 311 ? 7.252 25.178 2.825 1.00 85.19 311 LYS A O 1
ATOM 2707 N N . ARG A 1 312 ? 7.711 24.146 0.868 1.00 87.06 312 ARG A N 1
ATOM 2708 C CA . ARG A 1 312 ? 8.944 24.884 0.549 1.00 87.06 312 ARG A CA 1
ATOM 2709 C C . ARG A 1 312 ? 8.728 26.400 0.593 1.00 87.06 312 ARG A C 1
ATOM 2711 O O . ARG A 1 312 ? 9.490 27.117 1.242 1.00 87.06 312 ARG A O 1
ATOM 2718 N N . ILE A 1 313 ? 7.657 26.884 -0.037 1.00 87.31 313 ILE A N 1
ATOM 2719 C CA . ILE A 1 313 ? 7.301 28.307 -0.056 1.00 87.31 313 ILE A CA 1
ATOM 2720 C C . ILE A 1 313 ? 6.913 28.782 1.347 1.00 87.31 313 ILE A C 1
ATOM 2722 O O . ILE A 1 313 ? 7.396 29.818 1.797 1.00 87.31 313 ILE A O 1
ATOM 2726 N N . SER A 1 314 ? 6.087 28.027 2.074 1.00 86.06 314 SER A N 1
ATOM 2727 C CA . SER A 1 314 ? 5.646 28.403 3.422 1.00 86.06 314 SER A CA 1
ATOM 2728 C C . SER A 1 314 ? 6.811 28.501 4.417 1.00 86.06 314 SER A C 1
ATOM 2730 O O . SER A 1 314 ? 6.854 29.419 5.235 1.00 86.06 314 SER A O 1
ATOM 2732 N N . GLU A 1 315 ? 7.789 27.596 4.333 1.00 86.69 315 GLU A N 1
ATOM 2733 C CA . GLU A 1 315 ? 8.989 27.613 5.169 1.00 86.69 315 GLU A CA 1
ATOM 2734 C C . GLU A 1 315 ? 9.898 28.795 4.829 1.00 86.69 315 GLU A C 1
ATOM 2736 O O . GLU A 1 315 ? 10.436 29.437 5.732 1.00 86.69 315 GLU A O 1
ATOM 2741 N N . TYR A 1 316 ? 10.054 29.111 3.542 1.00 87.12 316 TYR A N 1
ATOM 2742 C CA . TYR A 1 316 ? 10.770 30.305 3.103 1.00 87.12 316 TYR A CA 1
ATOM 2743 C C . TYR A 1 316 ? 10.112 31.586 3.622 1.00 87.12 316 TYR A C 1
ATOM 2745 O O . TYR A 1 316 ? 10.781 32.405 4.250 1.00 87.12 316 TYR A O 1
ATOM 2753 N N . LEU A 1 317 ? 8.797 31.725 3.439 1.00 86.88 317 LEU A N 1
ATOM 2754 C CA . LEU A 1 317 ? 8.022 32.880 3.893 1.00 86.88 317 LEU A CA 1
ATOM 2755 C C . LEU A 1 317 ? 8.151 33.094 5.407 1.00 86.88 317 LEU A C 1
ATOM 2757 O O . LEU A 1 317 ? 8.414 34.213 5.849 1.00 86.88 317 LEU A O 1
ATOM 2761 N N . LYS A 1 318 ? 8.092 32.010 6.194 1.00 86.50 318 LYS A N 1
ATOM 2762 C CA . LYS A 1 318 ? 8.370 32.048 7.639 1.00 86.50 318 LYS A CA 1
ATOM 2763 C C . LYS A 1 318 ? 9.779 32.559 7.949 1.00 86.50 318 LYS A C 1
ATOM 2765 O O . LYS A 1 318 ? 9.933 33.383 8.841 1.00 86.50 318 LYS A O 1
ATOM 2770 N N . LYS A 1 319 ? 10.808 32.108 7.219 1.00 86.50 319 LYS A N 1
ATOM 2771 C CA . LYS A 1 319 ? 12.207 32.541 7.430 1.00 86.50 319 LYS A CA 1
ATOM 2772 C C . LYS A 1 319 ? 12.418 34.031 7.141 1.00 86.50 319 LYS A C 1
ATOM 2774 O O . LYS A 1 319 ? 13.304 34.627 7.745 1.00 86.50 319 LYS A O 1
ATOM 2779 N N . ILE A 1 320 ? 11.618 34.623 6.253 1.00 86.38 320 ILE A N 1
ATOM 2780 C CA . ILE A 1 320 ? 11.676 36.055 5.917 1.00 86.38 320 ILE A CA 1
ATOM 2781 C C . ILE A 1 320 ? 10.600 36.893 6.632 1.00 86.38 320 ILE A C 1
ATOM 2783 O O . ILE A 1 320 ? 10.402 38.053 6.276 1.00 86.38 320 ILE A O 1
ATOM 2787 N N . ASN A 1 321 ? 9.905 36.324 7.627 1.00 85.81 321 ASN A N 1
ATOM 2788 C CA . ASN A 1 321 ? 8.818 36.966 8.381 1.00 85.81 321 ASN A CA 1
ATOM 2789 C C . ASN A 1 321 ? 7.709 37.559 7.494 1.00 85.81 321 ASN A C 1
ATOM 2791 O O . ASN A 1 321 ? 7.169 38.629 7.779 1.00 85.81 321 ASN A O 1
ATOM 2795 N N . LYS A 1 322 ? 7.372 36.867 6.404 1.00 86.06 322 LYS A N 1
ATOM 2796 C CA . LYS A 1 322 ? 6.263 37.225 5.522 1.00 86.06 322 LYS A CA 1
ATOM 2797 C C . LYS A 1 322 ? 5.130 36.225 5.709 1.00 86.06 322 LYS A C 1
ATOM 2799 O O . LYS A 1 322 ? 5.351 35.021 5.649 1.00 86.06 322 LYS A O 1
ATOM 2804 N N . GLU A 1 323 ? 3.915 36.722 5.892 1.00 83.56 323 GLU A N 1
ATOM 2805 C CA . GLU A 1 323 ? 2.721 35.883 5.979 1.00 83.56 323 GLU A CA 1
ATOM 2806 C C . GLU A 1 323 ? 1.917 35.990 4.683 1.00 83.56 323 GLU A C 1
ATOM 2808 O O . GLU A 1 323 ? 1.604 37.083 4.213 1.00 83.56 323 GLU A O 1
ATOM 2813 N N . LEU A 1 324 ? 1.618 34.835 4.092 1.00 86.81 324 LEU A N 1
ATOM 2814 C CA . LEU A 1 324 ? 0.638 34.678 3.024 1.00 86.81 324 LEU A CA 1
ATOM 2815 C C . LEU A 1 324 ? -0.360 33.612 3.468 1.00 86.81 324 LEU A C 1
ATOM 2817 O O . LEU A 1 324 ? 0.015 32.635 4.123 1.00 86.81 324 LEU A O 1
ATOM 2821 N N . SER A 1 325 ? -1.624 33.802 3.108 1.00 88.56 325 SER A N 1
ATOM 2822 C CA . SER A 1 325 ? -2.666 32.797 3.303 1.00 88.56 325 SER A CA 1
ATOM 2823 C C . SER A 1 325 ? -2.392 31.546 2.467 1.00 88.56 325 SER A C 1
ATOM 2825 O O . SER A 1 325 ? -1.656 31.575 1.473 1.00 88.56 325 SER A O 1
ATOM 2827 N N . LYS A 1 326 ? -3.021 30.430 2.853 1.00 85.81 326 LYS A N 1
ATOM 2828 C CA . LYS A 1 326 ? -2.904 29.165 2.123 1.00 85.81 326 LYS A CA 1
ATOM 2829 C C . LYS A 1 326 ? -3.313 29.362 0.660 1.00 85.81 326 LYS A C 1
ATOM 2831 O O . LYS A 1 326 ? -2.578 28.974 -0.244 1.00 85.81 326 LYS A O 1
ATOM 2836 N N . GLU A 1 327 ? -4.430 30.044 0.427 1.00 87.50 327 GLU A N 1
ATOM 2837 C CA . GLU A 1 327 ? -4.985 30.328 -0.897 1.00 87.50 327 GLU A CA 1
ATOM 2838 C C . GLU A 1 327 ? -4.043 31.174 -1.766 1.00 87.50 327 GLU A C 1
ATOM 2840 O O . GLU A 1 327 ? -3.955 30.966 -2.976 1.00 87.50 327 GLU A O 1
ATOM 2845 N N . GLU A 1 328 ? -3.322 32.127 -1.173 1.00 87.44 328 GLU A N 1
ATOM 2846 C CA . GLU A 1 328 ? -2.340 32.944 -1.893 1.00 87.44 328 GLU A CA 1
ATOM 2847 C C . GLU A 1 328 ? -1.119 32.133 -2.326 1.00 87.44 328 GLU A C 1
ATOM 2849 O O . GLU A 1 328 ? -0.633 32.319 -3.443 1.00 87.44 328 GLU A O 1
ATOM 2854 N N . ILE A 1 329 ? -0.655 31.203 -1.486 1.00 87.00 329 ILE A N 1
ATOM 2855 C CA . ILE A 1 329 ? 0.442 30.298 -1.841 1.00 87.00 329 ILE A CA 1
ATOM 2856 C C . ILE A 1 329 ? 0.009 29.359 -2.974 1.00 87.00 329 ILE A C 1
ATOM 2858 O O . ILE A 1 329 ? 0.745 29.212 -3.946 1.00 87.00 329 ILE A O 1
ATOM 2862 N N . TYR A 1 330 ? -1.203 28.797 -2.935 1.00 86.50 330 TYR A N 1
ATOM 2863 C CA . TYR A 1 330 ? -1.694 27.969 -4.048 1.00 86.50 330 TYR A CA 1
ATOM 2864 C C . TYR A 1 330 ? -1.825 28.752 -5.360 1.00 86.50 330 TYR A C 1
ATOM 2866 O O . TYR A 1 330 ? -1.459 28.237 -6.413 1.00 86.50 330 TYR A O 1
ATOM 2874 N N . LYS A 1 331 ? -2.244 30.025 -5.325 1.00 89.00 331 LYS A N 1
ATOM 2875 C CA . LYS A 1 331 ? -2.234 30.883 -6.529 1.00 89.00 331 LYS A CA 1
ATOM 2876 C C . LYS A 1 331 ? -0.832 31.076 -7.109 1.00 89.00 331 LYS A C 1
ATOM 2878 O O . LYS A 1 331 ? -0.692 31.207 -8.319 1.00 89.00 331 LYS A O 1
ATOM 2883 N N . ILE A 1 332 ? 0.199 31.120 -6.263 1.00 86.06 332 ILE A N 1
ATOM 2884 C CA . ILE A 1 332 ? 1.594 31.175 -6.715 1.00 86.06 332 ILE A CA 1
ATOM 2885 C C . ILE A 1 332 ? 1.986 29.861 -7.397 1.00 86.06 332 ILE A C 1
ATOM 2887 O O . ILE A 1 332 ? 2.589 29.906 -8.465 1.00 86.06 332 ILE A O 1
ATOM 2891 N N . ILE A 1 333 ? 1.635 28.718 -6.798 1.00 86.88 333 ILE A N 1
ATOM 2892 C CA . ILE A 1 333 ? 1.973 27.379 -7.307 1.00 86.88 333 ILE A CA 1
ATOM 2893 C C . ILE A 1 333 ? 1.332 27.126 -8.675 1.00 86.88 333 ILE A C 1
ATOM 2895 O O . ILE A 1 333 ? 2.003 26.648 -9.584 1.00 86.88 333 ILE A O 1
ATOM 2899 N N . LEU A 1 334 ? 0.067 27.517 -8.845 1.00 87.44 334 LEU A N 1
ATOM 2900 C CA . LEU A 1 334 ? -0.686 27.327 -10.088 1.00 87.44 334 LEU A CA 1
ATOM 2901 C C . LEU A 1 334 ? -0.246 28.260 -11.234 1.00 87.44 334 LEU A C 1
ATOM 2903 O O . LEU A 1 334 ? -0.659 28.066 -12.376 1.00 87.44 334 LEU A O 1
ATOM 2907 N N . GLU A 1 335 ? 0.576 29.281 -10.964 1.00 89.81 335 GLU A N 1
ATOM 2908 C CA . GLU A 1 335 ? 1.079 30.218 -11.973 1.00 89.81 335 GLU A CA 1
ATOM 2909 C C . GLU A 1 335 ? 2.579 29.983 -12.257 1.00 89.81 335 GLU A C 1
ATOM 2911 O O . GLU A 1 335 ? 3.426 30.477 -11.506 1.00 89.81 335 GLU A O 1
ATOM 2916 N N . PRO A 1 336 ? 2.957 29.341 -13.386 1.00 87.19 336 PRO A N 1
ATOM 2917 C CA . PRO A 1 336 ? 4.335 28.899 -13.640 1.00 87.19 336 PRO A CA 1
ATOM 2918 C C . PRO A 1 336 ? 5.392 30.000 -13.502 1.00 87.19 336 PRO A C 1
ATOM 2920 O O . PRO A 1 336 ? 6.439 29.801 -12.894 1.00 87.19 336 PRO A O 1
ATOM 2923 N N . LYS A 1 337 ? 5.094 31.207 -14.005 1.00 88.06 337 LYS A N 1
ATOM 2924 C CA . LYS A 1 337 ? 6.006 32.360 -13.921 1.00 88.06 337 LYS A CA 1
ATOM 2925 C C . LYS A 1 337 ? 6.218 32.845 -12.484 1.00 88.06 337 LYS A C 1
ATOM 2927 O O . LYS A 1 337 ? 7.303 33.320 -12.155 1.00 88.06 337 LYS A O 1
ATOM 2932 N N . LYS A 1 338 ? 5.185 32.775 -11.636 1.00 87.69 338 LYS A N 1
ATOM 2933 C CA . LYS A 1 338 ? 5.281 33.174 -10.224 1.00 87.69 338 LYS A CA 1
ATOM 2934 C C . LYS A 1 338 ? 6.029 32.120 -9.418 1.00 87.69 338 LYS A C 1
ATOM 2936 O O . LYS A 1 338 ? 6.898 32.491 -8.633 1.00 87.69 338 LYS A O 1
ATOM 2941 N N . LEU A 1 339 ? 5.736 30.842 -9.658 1.00 88.69 339 LEU A N 1
ATOM 2942 C CA . LEU A 1 339 ? 6.443 29.727 -9.038 1.00 88.69 339 LEU A CA 1
ATOM 2943 C C . LEU A 1 339 ? 7.939 29.750 -9.380 1.00 88.69 339 LEU A C 1
ATOM 2945 O O . LEU A 1 339 ? 8.767 29.676 -8.477 1.00 88.69 339 LEU A O 1
ATOM 2949 N N . GLU A 1 340 ? 8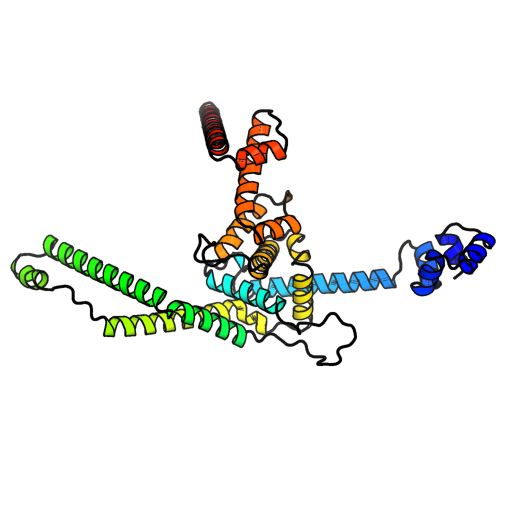.301 29.932 -10.655 1.00 88.38 340 GLU A N 1
ATOM 2950 C CA . GLU A 1 340 ? 9.705 30.010 -11.086 1.00 88.38 340 GLU A CA 1
ATOM 2951 C C . GLU A 1 340 ? 10.446 31.162 -10.394 1.00 88.38 340 GLU A C 1
ATOM 2953 O O . GLU A 1 340 ? 11.572 30.994 -9.921 1.00 88.38 340 GLU A O 1
ATOM 2958 N N . LYS A 1 341 ? 9.801 32.330 -10.292 1.00 89.44 341 LYS A N 1
ATOM 2959 C CA . LYS A 1 341 ? 10.373 33.491 -9.607 1.00 89.44 341 LYS A CA 1
ATOM 2960 C C . LYS A 1 341 ? 10.641 33.195 -8.130 1.00 89.44 341 LYS A C 1
ATOM 2962 O O . LYS A 1 341 ? 11.750 33.433 -7.663 1.00 89.44 341 LYS A O 1
ATOM 2967 N N . ILE A 1 342 ? 9.652 32.662 -7.414 1.00 87.69 342 ILE A N 1
ATOM 2968 C CA . ILE A 1 342 ? 9.798 32.343 -5.989 1.00 87.69 342 ILE A CA 1
ATOM 2969 C C . ILE A 1 342 ? 10.826 31.232 -5.763 1.00 87.69 342 ILE A C 1
ATOM 2971 O O . ILE A 1 342 ? 11.626 31.335 -4.841 1.00 87.69 342 ILE A O 1
ATOM 2975 N N . ASN A 1 343 ? 10.883 30.214 -6.621 1.00 87.62 343 ASN A N 1
ATOM 2976 C CA . ASN A 1 343 ? 11.899 29.168 -6.509 1.00 87.62 343 ASN A CA 1
ATOM 2977 C C . ASN A 1 343 ? 13.322 29.730 -6.652 1.00 87.62 343 ASN A C 1
ATOM 2979 O O . ASN A 1 343 ? 14.193 29.359 -5.866 1.00 87.62 343 ASN A O 1
ATOM 2983 N N . LYS A 1 344 ? 13.551 30.678 -7.575 1.00 89.69 344 LYS A N 1
ATOM 2984 C CA . LYS A 1 344 ? 14.844 31.379 -7.687 1.00 89.69 344 LYS A CA 1
ATOM 2985 C C . LYS A 1 344 ? 15.177 32.181 -6.428 1.00 89.69 344 LYS A C 1
ATOM 2987 O O . LYS A 1 344 ? 16.306 32.101 -5.951 1.00 89.69 344 LYS A O 1
ATOM 2992 N N . GLU A 1 345 ? 14.201 32.899 -5.867 1.00 88.00 345 GLU A N 1
ATOM 2993 C CA . GLU A 1 345 ? 14.375 33.648 -4.611 1.00 88.00 345 GLU A CA 1
ATOM 2994 C C . GLU A 1 345 ? 14.744 32.717 -3.439 1.00 88.00 345 GLU A C 1
ATOM 2996 O O . GLU A 1 345 ? 15.631 33.038 -2.646 1.00 88.00 345 GLU A O 1
ATOM 3001 N N . ILE A 1 346 ? 14.112 31.541 -3.351 1.00 87.94 346 ILE A N 1
ATOM 3002 C CA . ILE A 1 346 ? 14.414 30.525 -2.333 1.00 87.94 346 ILE A CA 1
ATOM 3003 C C . ILE A 1 346 ? 15.845 30.000 -2.495 1.00 87.94 346 ILE A C 1
ATOM 3005 O O . ILE A 1 346 ? 16.596 29.959 -1.522 1.00 87.94 346 ILE A O 1
ATOM 3009 N N . GLU A 1 347 ? 16.246 29.624 -3.710 1.00 88.56 347 GLU A N 1
ATOM 3010 C CA . GLU A 1 347 ? 17.593 29.101 -3.975 1.00 88.56 347 GLU A CA 1
ATOM 3011 C C . GLU A 1 347 ? 18.699 30.129 -3.715 1.00 88.56 347 GLU A C 1
ATOM 3013 O O . GLU A 1 347 ? 19.797 29.776 -3.280 1.00 88.56 347 GLU A O 1
ATOM 3018 N N . GLU A 1 348 ? 18.456 31.401 -4.025 1.00 87.62 348 GLU A N 1
ATOM 3019 C CA . GLU A 1 348 ? 19.395 32.484 -3.730 1.00 87.62 348 GLU A CA 1
ATOM 3020 C C . GLU A 1 348 ? 19.519 32.704 -2.216 1.00 87.62 348 GLU A C 1
ATOM 3022 O O . GLU A 1 348 ? 20.629 32.784 -1.685 1.00 87.62 348 GLU A O 1
ATOM 3027 N N . PHE A 1 349 ? 18.392 32.699 -1.499 1.00 85.31 349 PHE A N 1
ATOM 3028 C CA . PHE A 1 349 ? 18.368 32.802 -0.042 1.00 85.31 349 PHE A CA 1
ATOM 3029 C C . PHE A 1 349 ? 19.128 31.653 0.643 1.00 85.31 349 PHE A C 1
ATOM 3031 O O . PHE A 1 349 ? 19.919 31.885 1.559 1.00 85.31 349 PHE A O 1
ATOM 3038 N N . GLU A 1 350 ? 18.926 30.411 0.195 1.00 83.94 350 GLU A N 1
ATOM 3039 C CA . GLU A 1 350 ? 19.615 29.235 0.739 1.00 83.94 350 GLU A CA 1
ATOM 3040 C C . GLU A 1 350 ? 21.124 29.265 0.468 1.00 83.94 350 GLU A C 1
ATOM 3042 O O . GLU A 1 350 ? 21.912 28.964 1.370 1.00 83.94 350 GLU A O 1
ATOM 3047 N N . ARG A 1 351 ? 21.539 29.699 -0.731 1.00 82.50 351 ARG A N 1
ATOM 3048 C CA . ARG A 1 351 ? 22.958 29.876 -1.083 1.00 82.50 351 ARG A CA 1
ATOM 3049 C C . ARG A 1 351 ? 23.648 30.915 -0.204 1.00 82.50 351 ARG A C 1
ATOM 3051 O O . ARG A 1 351 ? 24.725 30.637 0.323 1.00 82.50 351 ARG A O 1
ATOM 3058 N N . ASN A 1 352 ? 23.021 32.071 -0.004 1.00 79.81 352 ASN A N 1
ATOM 3059 C CA . ASN A 1 352 ? 23.595 33.148 0.804 1.00 79.81 352 ASN A CA 1
ATOM 3060 C C . ASN A 1 352 ? 23.768 32.719 2.269 1.00 79.81 352 ASN A C 1
ATOM 3062 O O . ASN A 1 352 ? 24.847 32.877 2.838 1.00 79.81 352 ASN A O 1
ATOM 3066 N N . LYS A 1 353 ? 22.754 32.064 2.847 1.00 74.75 353 LYS A N 1
ATOM 3067 C CA . LYS A 1 353 ? 22.806 31.566 4.229 1.00 74.75 353 LYS A CA 1
ATOM 3068 C C . LYS A 1 353 ? 23.860 30.472 4.436 1.00 74.75 353 LYS A C 1
ATOM 3070 O O . LYS A 1 353 ? 24.474 30.382 5.498 1.00 74.75 353 LYS A O 1
ATOM 3075 N N . PHE A 1 354 ? 24.073 29.614 3.439 1.00 69.31 354 PHE A N 1
ATOM 3076 C CA . PHE A 1 354 ? 25.128 28.601 3.487 1.00 69.31 354 PHE A CA 1
ATOM 3077 C C . PHE A 1 354 ? 26.528 29.232 3.425 1.00 69.31 354 PHE A C 1
ATOM 3079 O O . PHE A 1 354 ? 27.416 28.821 4.173 1.00 69.31 354 PHE A O 1
ATOM 3086 N N . GLY A 1 355 ? 26.705 30.265 2.594 1.00 60.62 355 GLY A N 1
ATOM 3087 C CA . GLY A 1 355 ? 27.944 31.043 2.518 1.00 60.62 355 GLY A CA 1
ATOM 3088 C C . GLY A 1 355 ? 28.306 31.727 3.840 1.00 60.62 355 GLY A C 1
ATOM 3089 O O . GLY A 1 355 ? 29.446 31.614 4.288 1.00 60.62 355 GLY A O 1
ATOM 3090 N N . GLU A 1 356 ? 27.333 32.355 4.508 1.00 68.12 356 GLU A N 1
ATOM 3091 C CA . GLU A 1 356 ? 27.515 32.959 5.840 1.00 68.12 356 GLU A CA 1
ATOM 3092 C C . GLU A 1 356 ? 27.964 31.925 6.883 1.00 68.12 356 GLU A C 1
ATOM 3094 O O . GLU A 1 356 ? 28.910 32.161 7.630 1.00 68.12 356 GLU A O 1
ATOM 3099 N N . LYS A 1 357 ? 27.360 30.731 6.873 1.00 65.75 357 LYS A N 1
ATOM 3100 C CA . LYS A 1 357 ? 27.681 29.652 7.820 1.00 65.75 357 LYS A CA 1
ATOM 3101 C C . LYS A 1 357 ? 29.086 29.062 7.621 1.00 65.75 357 LYS A C 1
ATOM 3103 O O . LYS A 1 357 ? 29.714 28.627 8.583 1.00 65.75 357 LYS A O 1
ATOM 3108 N N . ILE A 1 358 ? 29.592 29.030 6.385 1.00 58.19 358 ILE A N 1
ATOM 3109 C CA . ILE A 1 358 ? 30.982 28.632 6.095 1.00 58.19 358 ILE A CA 1
ATOM 3110 C C . ILE A 1 358 ? 31.959 29.697 6.596 1.00 58.19 358 ILE A C 1
ATOM 3112 O O . ILE A 1 358 ? 32.974 29.350 7.192 1.00 58.19 358 ILE A O 1
ATOM 3116 N N . LEU A 1 359 ? 31.651 30.978 6.378 1.00 51.38 359 LEU A N 1
ATOM 3117 C CA . LEU A 1 359 ? 32.460 32.093 6.871 1.00 51.38 359 LEU A CA 1
ATOM 3118 C C . LEU A 1 359 ? 32.533 32.107 8.403 1.00 51.38 359 LEU A C 1
ATOM 3120 O O . LEU A 1 359 ? 33.627 32.232 8.940 1.00 51.38 359 LEU A O 1
ATOM 3124 N N . GLU A 1 360 ? 31.416 31.897 9.104 1.00 63.69 360 GLU A N 1
ATOM 3125 C CA . GLU A 1 360 ? 31.403 31.771 10.570 1.00 63.69 360 GLU A CA 1
ATOM 3126 C C . GLU A 1 360 ? 32.284 30.613 11.062 1.00 63.69 360 GLU A C 1
ATOM 3128 O O . GLU A 1 360 ? 33.094 30.809 11.964 1.00 63.69 360 GLU A O 1
ATOM 3133 N N . ASN A 1 361 ? 32.198 29.439 10.426 1.00 58.81 361 ASN A N 1
ATOM 3134 C CA . ASN A 1 361 ? 32.993 28.259 10.793 1.00 58.81 361 ASN A CA 1
ATOM 3135 C C . ASN A 1 361 ? 34.489 28.363 10.438 1.00 58.81 361 ASN A C 1
ATOM 3137 O O . ASN A 1 361 ? 35.285 27.574 10.936 1.00 58.81 361 ASN A O 1
ATOM 3141 N N . LEU A 1 362 ? 34.875 29.271 9.537 1.00 50.47 362 LEU A N 1
ATOM 3142 C CA . LEU A 1 362 ? 36.279 29.541 9.199 1.00 50.47 362 LEU A CA 1
ATOM 3143 C C . LEU A 1 362 ? 36.911 30.600 10.115 1.00 50.47 362 LEU A C 1
ATOM 3145 O O . LEU A 1 362 ? 38.134 30.729 10.139 1.00 50.47 362 LEU A O 1
ATOM 3149 N N . ILE A 1 363 ? 36.084 31.384 10.812 1.00 57.12 363 ILE A N 1
ATOM 3150 C CA . ILE A 1 363 ? 36.505 32.463 11.717 1.00 57.12 363 ILE A CA 1
A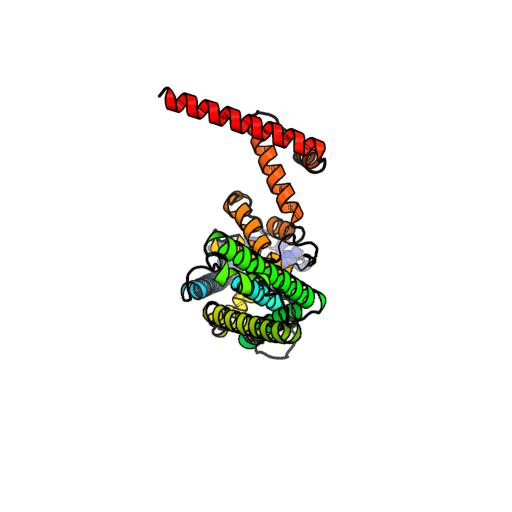TOM 3151 C C . ILE A 1 363 ? 36.461 32.005 13.192 1.00 57.12 363 ILE A C 1
ATOM 3153 O O . ILE A 1 363 ? 37.114 32.622 14.035 1.00 57.12 363 ILE A O 1
ATOM 3157 N N . SER A 1 364 ? 35.734 30.923 13.501 1.00 45.62 364 SER A N 1
ATOM 3158 C CA . SER A 1 364 ? 35.799 30.171 14.769 1.00 45.62 364 SER A CA 1
ATOM 3159 C C . SER A 1 364 ? 36.970 29.198 14.799 1.00 45.62 364 SER A C 1
ATOM 3161 O O . SER A 1 364 ? 37.625 29.103 15.861 1.00 45.62 364 SER A O 1
#

Mean predicted aligned error: 12.21 Å

pLDDT: mean 83.43, std 14.37, range [37.91, 96.56]